Protein AF-A0A6C0EBV4-F1 (afdb_monomer)

pLDDT: mean 83.53, std 20.55, range [26.69, 98.88]

Organism: NCBI:txid1070528

Structure (mmCIF, N/CA/C/O backbone):
data_AF-A0A6C0EBV4-F1
#
_entry.id   AF-A0A6C0EBV4-F1
#
loop_
_atom_site.group_PDB
_atom_site.id
_atom_site.type_symbol
_atom_site.label_atom_id
_atom_site.label_alt_id
_atom_site.label_comp_id
_atom_site.label_asym_id
_atom_site.label_entity_id
_atom_site.label_seq_id
_atom_site.pdbx_PDB_ins_code
_atom_site.Cartn_x
_atom_site.Cartn_y
_atom_site.Cartn_z
_atom_site.occupancy
_atom_site.B_iso_or_equiv
_atom_site.auth_seq_id
_atom_site.auth_comp_id
_atom_site.auth_asym_id
_atom_site.auth_atom_id
_atom_site.pdbx_PDB_model_num
ATOM 1 N N . MET A 1 1 ? -14.885 -14.160 38.428 1.00 33.94 1 MET A N 1
ATOM 2 C CA . MET A 1 1 ? -13.705 -13.813 37.609 1.00 33.94 1 MET A CA 1
ATOM 3 C C . MET A 1 1 ? -13.972 -14.344 36.209 1.00 33.94 1 MET A C 1
ATOM 5 O O . MET A 1 1 ? -14.227 -15.534 36.091 1.00 33.94 1 MET A O 1
ATOM 9 N N . TYR A 1 2 ? -14.063 -13.482 35.194 1.00 37.09 2 TYR A N 1
ATOM 10 C CA . TYR A 1 2 ? -14.319 -13.901 33.810 1.00 37.09 2 TYR A CA 1
ATOM 11 C C . TYR A 1 2 ? -13.002 -13.844 33.048 1.00 37.09 2 TYR A C 1
ATOM 13 O O . TYR A 1 2 ? -12.338 -12.812 33.079 1.00 37.09 2 TYR A O 1
ATOM 21 N N . ILE A 1 3 ? -12.624 -14.943 32.401 1.00 44.88 3 ILE A N 1
ATOM 22 C CA . ILE A 1 3 ? -11.415 -15.008 31.578 1.00 44.88 3 ILE A CA 1
ATOM 23 C C . ILE A 1 3 ? -11.866 -14.828 30.128 1.00 44.88 3 ILE A C 1
ATOM 25 O O . ILE A 1 3 ? -12.775 -15.524 29.665 1.00 44.88 3 ILE A O 1
ATOM 29 N N . ILE A 1 4 ? -11.286 -13.845 29.442 1.00 47.94 4 ILE A N 1
ATOM 30 C CA . ILE A 1 4 ? -11.587 -13.504 28.050 1.00 47.94 4 ILE A CA 1
ATOM 31 C C . ILE A 1 4 ? -10.455 -14.078 27.197 1.00 47.94 4 ILE A C 1
ATOM 33 O O . ILE A 1 4 ? -9.301 -13.741 27.419 1.00 47.94 4 ILE A O 1
ATOM 37 N N . TYR A 1 5 ? -10.774 -14.963 26.250 1.00 46.75 5 TYR A N 1
ATOM 38 C CA . TYR A 1 5 ? -9.783 -15.590 25.362 1.00 46.75 5 TYR A CA 1
ATOM 39 C C . TYR A 1 5 ? -9.936 -15.081 23.926 1.00 46.75 5 TYR A C 1
ATOM 41 O O . TYR A 1 5 ? -11.065 -15.014 23.437 1.00 46.75 5 TYR A O 1
ATOM 49 N N . SER A 1 6 ? -8.819 -14.762 23.265 1.00 42.19 6 SER A N 1
ATOM 50 C CA . SER A 1 6 ? -8.716 -14.341 21.860 1.00 42.19 6 SER A CA 1
ATOM 51 C C . SER A 1 6 ? -8.350 -15.539 20.979 1.00 42.19 6 SER A C 1
ATOM 53 O O . SER A 1 6 ? -7.343 -16.190 21.223 1.00 42.19 6 SER A O 1
ATOM 55 N N . ASP A 1 7 ? -9.158 -15.820 19.958 1.00 41.44 7 ASP A N 1
ATOM 56 C CA . ASP A 1 7 ? -8.984 -16.962 19.048 1.00 41.44 7 ASP A CA 1
ATOM 57 C C . ASP A 1 7 ? -8.227 -16.507 17.787 1.00 41.44 7 ASP A C 1
ATOM 59 O O . ASP A 1 7 ? -8.837 -16.005 16.841 1.00 41.44 7 ASP A O 1
ATOM 63 N N . GLY A 1 8 ? -6.895 -16.608 17.813 1.00 40.00 8 GLY A N 1
ATOM 64 C CA . GLY A 1 8 ? -6.039 -16.474 16.633 1.00 40.00 8 GLY A CA 1
ATOM 65 C C . GLY A 1 8 ? -5.745 -17.859 16.065 1.00 40.00 8 GLY A C 1
ATOM 66 O O . GLY A 1 8 ? -5.303 -18.742 16.798 1.00 40.00 8 GLY A O 1
ATOM 67 N N . LYS A 1 9 ? -6.016 -18.072 14.774 1.00 38.88 9 LYS A N 1
ATOM 68 C CA . LYS A 1 9 ? -5.583 -19.295 14.088 1.00 38.88 9 LYS A CA 1
ATOM 69 C C . LYS A 1 9 ? -4.052 -19.311 14.077 1.00 38.88 9 LYS A C 1
ATOM 71 O O . LYS A 1 9 ? -3.453 -18.311 13.708 1.00 38.88 9 LYS A O 1
ATOM 76 N N . ASP A 1 10 ? -3.481 -20.443 14.479 1.00 35.59 10 ASP A N 1
ATOM 77 C CA . ASP A 1 10 ? -2.043 -20.739 14.576 1.00 35.59 10 ASP A CA 1
ATOM 78 C C . ASP A 1 10 ? -1.341 -20.321 15.882 1.00 35.59 10 ASP A C 1
ATOM 80 O O . ASP A 1 10 ? -0.366 -19.580 15.877 1.00 35.59 10 ASP A O 1
ATOM 84 N N . ALA A 1 11 ? -1.764 -20.888 17.018 1.00 32.16 11 ALA A N 1
ATOM 85 C CA . ALA A 1 11 ? -0.853 -21.197 18.126 1.00 32.16 11 ALA A CA 1
ATOM 86 C C . ALA A 1 11 ? -1.438 -22.302 19.018 1.00 32.16 11 ALA A C 1
ATOM 88 O O . ALA A 1 11 ? -2.614 -22.286 19.377 1.00 32.16 11 ALA A O 1
ATOM 89 N N . CYS A 1 12 ? -0.601 -23.282 19.354 1.00 27.45 12 CYS A N 1
ATOM 90 C CA . CYS A 1 12 ? -0.902 -24.400 20.236 1.00 27.45 12 CYS A CA 1
ATOM 91 C C . CYS A 1 12 ? -1.604 -23.960 21.531 1.00 27.45 12 CYS A C 1
ATOM 93 O O . CYS A 1 12 ? -1.182 -23.012 22.190 1.00 27.45 12 CYS A O 1
ATOM 95 N N . TYR A 1 13 ? -2.638 -24.713 21.911 1.00 33.88 13 TYR A N 1
ATOM 96 C CA . TYR A 1 13 ? -3.315 -24.635 23.202 1.00 33.88 13 TYR A CA 1
ATOM 97 C C . TYR A 1 13 ? -2.315 -24.812 24.351 1.00 33.88 13 TYR A C 1
ATOM 99 O O . TYR A 1 13 ? -2.055 -25.930 24.778 1.00 33.88 13 TYR A O 1
ATOM 107 N N . ASN A 1 14 ? -1.781 -23.712 24.867 1.00 26.69 14 ASN A N 1
ATOM 108 C CA . ASN A 1 14 ? -1.194 -23.644 26.194 1.00 26.69 14 ASN A CA 1
ATOM 109 C C . ASN A 1 14 ? -1.807 -22.445 26.913 1.00 26.69 14 ASN A C 1
ATOM 111 O O . ASN A 1 14 ? -2.111 -21.421 26.308 1.00 26.69 14 ASN A O 1
ATOM 115 N N . GLU A 1 15 ? -2.078 -22.647 28.195 1.00 33.84 15 GLU A N 1
ATOM 116 C CA . GLU A 1 15 ? -2.860 -21.808 29.098 1.00 33.84 15 GLU A CA 1
ATOM 117 C C . GLU A 1 15 ? -2.540 -20.307 29.006 1.00 33.84 15 GLU A C 1
ATOM 119 O O . GLU A 1 15 ? -1.748 -19.769 29.772 1.00 33.84 15 GLU A O 1
ATOM 124 N N . MET A 1 16 ? -3.219 -19.585 28.117 1.00 34.94 16 MET A N 1
ATOM 125 C CA . MET A 1 16 ? -3.240 -18.129 28.159 1.00 34.94 16 MET A CA 1
ATOM 126 C C . MET A 1 16 ? -4.525 -17.676 28.848 1.00 34.94 16 MET A C 1
ATOM 128 O O . MET A 1 16 ? -5.573 -17.455 28.237 1.00 34.94 16 MET A O 1
ATOM 132 N N . LEU A 1 17 ? -4.416 -17.523 30.169 1.00 35.38 17 LEU A N 1
ATOM 133 C CA . LEU A 1 17 ? -5.134 -16.495 30.916 1.00 35.38 17 LEU A CA 1
ATOM 134 C C . LEU A 1 17 ? -4.787 -15.147 30.271 1.00 35.38 17 LEU A C 1
ATOM 136 O O . LEU A 1 17 ? -3.877 -14.458 30.725 1.00 35.38 17 LEU A O 1
ATOM 140 N N . ILE A 1 18 ? -5.474 -14.777 29.187 1.00 41.34 18 ILE A N 1
ATOM 141 C CA . ILE A 1 18 ? -5.338 -13.443 28.601 1.00 41.34 18 ILE A CA 1
ATOM 142 C C . ILE A 1 18 ? -6.072 -12.494 29.545 1.00 41.34 18 ILE A C 1
ATOM 144 O O . ILE A 1 18 ? -7.233 -12.123 29.375 1.00 41.34 18 ILE A O 1
ATOM 148 N N . ASN A 1 19 ? -5.361 -12.132 30.608 1.00 37.53 19 ASN A N 1
ATOM 149 C CA . ASN A 1 19 ? -5.477 -10.813 31.175 1.00 37.53 19 ASN A CA 1
ATOM 150 C C . ASN A 1 19 ? -5.223 -9.872 29.993 1.00 37.53 19 ASN A C 1
ATOM 152 O O . ASN A 1 19 ? -4.170 -9.951 29.358 1.00 37.53 19 ASN A O 1
ATOM 156 N N . ILE A 1 20 ? -6.209 -9.051 29.633 1.00 39.75 20 ILE A N 1
ATOM 157 C CA . ILE A 1 20 ? -6.171 -8.203 28.426 1.00 39.75 20 ILE A CA 1
ATOM 158 C C . ILE A 1 20 ? -4.972 -7.209 28.479 1.00 39.75 20 ILE A C 1
ATOM 160 O O . ILE A 1 20 ? -4.693 -6.477 27.532 1.00 39.75 20 ILE A O 1
ATOM 164 N N . ASP A 1 21 ? -4.224 -7.196 29.581 1.00 34.00 21 ASP A N 1
ATOM 165 C CA . ASP A 1 21 ? -3.026 -6.402 29.826 1.00 34.00 21 ASP A CA 1
ATOM 166 C C . ASP A 1 21 ? -1.784 -6.830 29.013 1.00 34.00 21 ASP A C 1
ATOM 168 O O . ASP A 1 21 ? -0.943 -5.977 28.756 1.00 34.00 21 ASP A O 1
ATOM 172 N N . ASN A 1 22 ? -1.666 -8.083 28.541 1.00 34.06 22 ASN A N 1
ATOM 173 C CA . ASN A 1 22 ? -0.404 -8.610 27.972 1.00 34.06 22 ASN A CA 1
ATOM 174 C C . ASN A 1 22 ? -0.462 -9.069 26.498 1.00 34.06 22 ASN A C 1
ATOM 176 O O . ASN A 1 22 ? 0.234 -10.005 26.115 1.00 34.06 22 ASN A O 1
ATOM 180 N N . ALA A 1 23 ? -1.223 -8.405 25.624 1.00 38.44 23 ALA A N 1
ATOM 181 C CA . ALA A 1 23 ? -1.200 -8.694 24.177 1.00 38.44 23 ALA A CA 1
ATOM 182 C C . ALA A 1 23 ? 0.050 -8.125 23.454 1.00 38.44 23 ALA A C 1
ATOM 184 O O . ALA A 1 23 ? -0.050 -7.584 22.354 1.00 38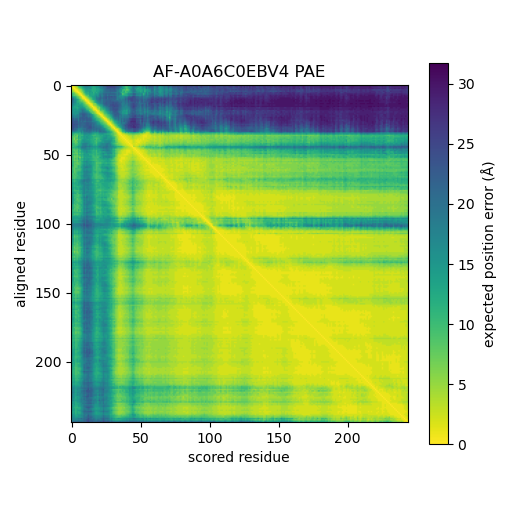.44 23 ALA A O 1
ATOM 185 N N . TYR A 1 24 ? 1.223 -8.230 24.083 1.00 33.91 24 TYR A N 1
ATOM 186 C CA . TYR A 1 24 ? 2.536 -7.959 23.496 1.00 33.91 24 TYR A CA 1
ATOM 187 C C . TYR A 1 24 ? 3.221 -9.292 23.177 1.00 33.91 24 TYR A C 1
ATOM 189 O O . TYR A 1 24 ? 4.204 -9.659 23.809 1.00 33.91 24 TYR A O 1
ATOM 197 N N . GLU A 1 25 ? 2.722 -10.026 22.184 1.00 29.67 25 GLU A N 1
ATOM 198 C CA . GLU A 1 25 ? 3.551 -11.033 21.522 1.00 29.67 25 GLU A CA 1
ATOM 199 C C . GLU A 1 25 ? 3.545 -10.801 20.014 1.00 29.67 25 GLU A C 1
ATOM 201 O O . GLU A 1 25 ? 2.521 -10.808 19.334 1.00 29.67 25 GLU A O 1
ATOM 206 N N . HIS A 1 26 ? 4.748 -10.504 19.532 1.00 28.53 26 HIS A N 1
ATOM 207 C CA . HIS A 1 26 ? 5.134 -10.274 18.155 1.00 28.53 26 HIS A CA 1
ATOM 208 C C . HIS A 1 26 ? 4.640 -11.377 17.213 1.00 28.53 26 HIS A C 1
ATOM 210 O O . HIS A 1 26 ? 5.285 -12.412 17.110 1.00 28.53 26 HIS A O 1
ATOM 216 N N . TYR A 1 27 ? 3.600 -11.106 16.424 1.00 27.33 27 TYR A N 1
ATOM 217 C CA . TYR A 1 27 ? 3.378 -11.816 15.164 1.00 27.33 27 TYR A CA 1
ATOM 218 C C . TYR A 1 27 ? 2.960 -10.833 14.073 1.00 27.33 27 TYR A C 1
ATOM 220 O O . TYR A 1 27 ? 1.802 -10.449 13.921 1.00 27.33 27 TYR A O 1
ATOM 228 N N . TYR A 1 28 ? 3.959 -10.417 13.293 1.00 29.78 28 TYR A N 1
ATOM 229 C CA . TYR A 1 28 ? 3.764 -9.796 11.991 1.00 29.78 28 TYR A CA 1
ATOM 230 C C . TYR A 1 28 ? 3.258 -10.857 11.005 1.00 29.78 28 TYR A C 1
ATOM 232 O O . TYR A 1 28 ? 4.021 -11.420 10.228 1.00 29.78 28 TYR A O 1
ATOM 240 N N . SER A 1 29 ? 1.959 -11.130 11.036 1.00 29.06 29 SER A N 1
ATOM 241 C CA . SER A 1 29 ? 1.233 -11.707 9.903 1.00 29.06 29 SER A CA 1
ATOM 242 C C . SER A 1 29 ? -0.224 -11.268 9.987 1.00 29.06 29 SER A C 1
ATOM 244 O O . SER A 1 29 ? -1.106 -12.011 10.412 1.00 29.06 29 SER A O 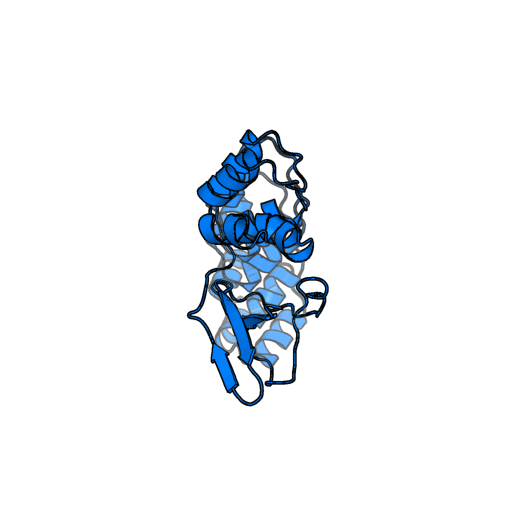1
ATOM 246 N N . TYR A 1 30 ? -0.484 -10.013 9.624 1.00 39.22 30 TYR A N 1
ATOM 247 C CA . TYR A 1 30 ? -1.850 -9.522 9.521 1.00 39.22 30 TYR A CA 1
ATOM 248 C C . TYR A 1 30 ? -2.504 -10.133 8.281 1.00 39.22 30 TYR A C 1
ATOM 250 O O . TYR A 1 30 ? -2.341 -9.647 7.164 1.00 39.22 30 TYR A O 1
ATOM 258 N N . SER A 1 31 ? -3.232 -11.231 8.477 1.00 37.22 31 SER A N 1
ATOM 259 C CA . SER A 1 31 ? -4.143 -11.742 7.461 1.00 37.22 31 SER A CA 1
ATOM 260 C C . SER A 1 31 ? -5.220 -10.679 7.193 1.00 37.22 31 SER A C 1
ATOM 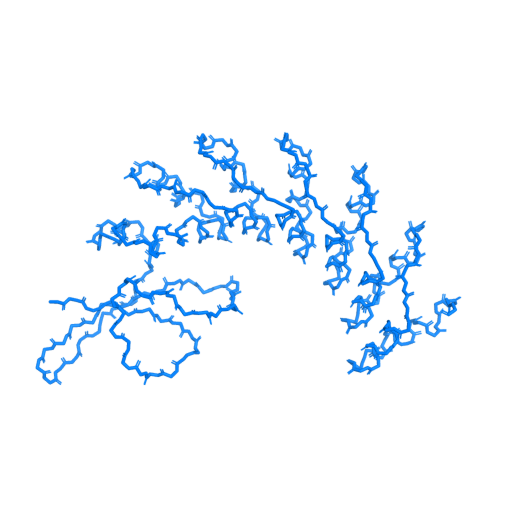262 O O . SER A 1 31 ? -5.760 -10.068 8.120 1.00 37.22 31 SER A O 1
ATOM 264 N N . ARG A 1 32 ? -5.532 -10.441 5.912 1.00 43.12 32 ARG A N 1
ATOM 265 C CA . ARG A 1 32 ? -6.492 -9.426 5.432 1.00 43.12 32 ARG A CA 1
ATOM 266 C C . ARG A 1 32 ? -7.946 -9.647 5.900 1.00 43.12 32 ARG A C 1
ATOM 268 O O . ARG A 1 32 ? -8.825 -8.920 5.457 1.00 43.12 32 ARG A O 1
ATOM 275 N N . ASN A 1 33 ? -8.239 -10.654 6.735 1.00 44.28 33 ASN A N 1
ATOM 276 C CA . ASN A 1 33 ? -9.624 -11.062 6.998 1.00 44.28 33 ASN A CA 1
ATOM 277 C C . ASN A 1 33 ? -9.940 -11.588 8.410 1.00 44.28 33 ASN A C 1
ATOM 279 O O . ASN A 1 33 ? -11.054 -12.069 8.641 1.00 44.28 33 ASN A O 1
ATOM 283 N N . ASP A 1 34 ? -9.022 -11.498 9.373 1.00 52.34 34 ASP A N 1
ATOM 284 C CA . ASP A 1 34 ? -9.305 -12.014 10.715 1.00 52.34 34 ASP A CA 1
ATOM 285 C C . ASP A 1 34 ? -10.075 -10.993 11.550 1.00 52.34 34 ASP A C 1
ATOM 287 O O . ASP A 1 34 ? -9.533 -10.161 12.275 1.00 52.34 34 ASP A O 1
ATOM 291 N N . ARG A 1 35 ? -11.406 -11.072 11.453 1.00 64.38 35 ARG A N 1
ATOM 292 C CA . ARG A 1 35 ? -12.297 -10.478 12.452 1.00 64.38 35 ARG A CA 1
ATOM 293 C C . ARG A 1 35 ? -11.898 -11.031 13.824 1.00 64.38 35 ARG A C 1
ATOM 295 O O . ARG A 1 35 ? -12.031 -12.227 14.064 1.00 64.38 35 ARG A O 1
ATOM 302 N N . CYS A 1 36 ? -11.446 -10.166 14.726 1.00 71.25 36 CYS A N 1
ATOM 303 C CA . CYS A 1 36 ? -11.053 -10.567 16.073 1.00 71.25 36 CYS A CA 1
ATOM 304 C C . CYS A 1 36 ? -12.284 -10.973 16.899 1.00 71.25 36 CYS A C 1
ATOM 306 O O . CYS A 1 36 ? -13.181 -10.158 17.158 1.00 71.25 36 CYS A O 1
ATOM 308 N N . TYR A 1 37 ? -12.325 -12.234 17.330 1.00 73.88 37 TYR A N 1
ATOM 309 C CA . TYR A 1 37 ? -13.367 -12.754 18.210 1.00 73.88 37 TYR A CA 1
ATOM 310 C C . TYR A 1 37 ? -12.792 -13.156 19.560 1.00 73.88 37 TYR A C 1
ATOM 312 O O . TYR A 1 37 ? -11.677 -13.667 19.649 1.00 73.88 37 TYR A O 1
ATOM 320 N N . PHE A 1 38 ? -13.607 -13.012 20.598 1.00 73.50 38 PHE A N 1
ATOM 321 C CA . PHE A 1 38 ? -13.317 -13.571 21.906 1.00 73.50 38 PHE A CA 1
ATOM 322 C C . PHE A 1 38 ? -14.453 -14.450 22.417 1.00 73.50 38 PHE A C 1
ATOM 324 O O . PHE A 1 38 ? -15.604 -14.344 21.980 1.00 73.50 38 PHE A O 1
ATOM 331 N N . ARG A 1 39 ? -14.137 -15.328 23.367 1.00 75.56 39 ARG A N 1
ATOM 332 C CA . ARG A 1 39 ? -15.133 -16.073 24.146 1.00 75.56 39 ARG A CA 1
ATOM 333 C C . ARG A 1 39 ? -14.996 -15.736 25.620 1.00 75.56 39 ARG A C 1
ATOM 335 O O . ARG A 1 39 ? -13.904 -15.456 26.108 1.00 75.56 39 ARG A O 1
ATOM 342 N N . ILE A 1 40 ? -16.123 -15.779 26.317 1.00 75.31 40 ILE A N 1
ATOM 343 C CA . ILE A 1 40 ? -16.181 -15.720 27.771 1.00 75.31 40 ILE A CA 1
ATOM 344 C C . ILE A 1 40 ? -16.036 -17.151 28.276 1.00 75.31 40 ILE A C 1
ATOM 346 O O . ILE A 1 40 ? -16.811 -18.032 27.889 1.00 75.31 40 ILE A O 1
ATOM 350 N N . VAL A 1 41 ? -15.049 -17.362 29.140 1.00 74.31 41 VAL A N 1
ATOM 351 C CA . VAL A 1 41 ? -14.797 -18.640 29.799 1.00 74.31 41 VAL A CA 1
ATOM 352 C C . VAL A 1 41 ? -15.192 -18.524 31.267 1.00 74.31 41 VAL A C 1
ATOM 354 O O . VAL A 1 41 ? -14.738 -17.621 31.976 1.00 74.31 41 VAL A O 1
ATOM 357 N N . ILE A 1 42 ? -16.044 -19.441 31.724 1.00 75.12 42 ILE A N 1
ATOM 358 C CA . ILE A 1 42 ? -16.434 -19.573 33.130 1.00 75.12 42 ILE A CA 1
ATOM 359 C C . ILE A 1 42 ? -15.944 -20.934 33.622 1.00 75.12 42 ILE A C 1
ATOM 361 O O . ILE A 1 42 ? -16.377 -21.971 33.120 1.00 75.12 42 ILE A O 1
ATOM 365 N N . LYS A 1 43 ? -15.041 -20.927 34.606 1.00 78.06 43 LYS A N 1
ATOM 366 C CA . LYS A 1 43 ? -14.543 -22.138 35.269 1.00 78.06 43 LYS A CA 1
ATOM 367 C C . LYS A 1 43 ? -15.315 -22.351 36.573 1.00 78.06 43 LYS A C 1
ATOM 369 O O . LYS A 1 43 ? -15.321 -21.467 37.427 1.00 78.06 43 LYS A O 1
ATOM 374 N N . LEU A 1 44 ? -15.977 -23.498 36.707 1.00 78.88 44 LEU A N 1
ATOM 375 C CA . LEU A 1 44 ? -16.745 -23.910 37.885 1.00 78.88 44 LEU A CA 1
ATOM 376 C C . LEU A 1 44 ? -16.233 -25.275 38.349 1.00 78.88 44 LEU A C 1
ATOM 378 O O . LEU A 1 44 ? -16.618 -26.289 37.770 1.00 78.88 44 LEU A O 1
ATOM 382 N N . ASN A 1 45 ? -15.390 -25.303 39.384 1.00 82.19 45 ASN A N 1
ATOM 383 C CA . ASN A 1 45 ? -14.722 -26.518 39.868 1.00 82.19 45 ASN A CA 1
ATOM 384 C C . ASN A 1 45 ? -14.107 -27.308 38.690 1.00 82.19 45 ASN A C 1
ATOM 386 O O . ASN A 1 45 ? -13.223 -26.786 38.007 1.00 82.19 45 ASN A O 1
ATOM 390 N N . ASP A 1 46 ? -14.644 -28.496 38.394 1.00 84.62 46 ASP A N 1
ATOM 391 C CA . ASP A 1 46 ? -14.172 -29.406 37.339 1.00 84.62 46 ASP A CA 1
ATOM 392 C C . ASP A 1 46 ? -14.834 -29.171 35.967 1.00 84.62 46 ASP A C 1
ATOM 394 O O . ASP A 1 46 ? -14.648 -29.949 35.032 1.00 84.62 46 ASP A O 1
ATOM 398 N N . LYS A 1 47 ? -15.647 -28.118 35.819 1.00 73.94 47 LYS A N 1
ATOM 399 C CA . LYS A 1 47 ? -16.373 -27.797 34.581 1.00 73.94 47 LYS A CA 1
ATOM 400 C C . LYS A 1 47 ? -15.906 -26.477 33.980 1.00 73.94 47 LYS A C 1
ATOM 402 O O . LYS A 1 47 ? -15.717 -25.479 34.676 1.00 73.94 47 LYS A O 1
ATOM 407 N N . VAL A 1 48 ? -15.804 -26.457 32.654 1.00 80.88 48 VAL A N 1
ATOM 408 C CA . VAL A 1 48 ? -15.538 -25.254 31.858 1.00 80.88 48 VAL A CA 1
ATOM 409 C C . VAL A 1 48 ? -16.747 -24.976 30.975 1.00 80.88 48 VAL A C 1
ATOM 411 O O . VAL A 1 48 ? -17.172 -25.834 30.206 1.00 80.88 48 VAL A O 1
ATOM 414 N N . ILE A 1 49 ? -17.299 -23.768 31.082 1.00 76.50 49 ILE A N 1
ATOM 415 C CA . ILE A 1 49 ? -18.378 -23.280 30.223 1.00 76.50 49 ILE A CA 1
ATOM 416 C C . ILE A 1 49 ? -17.790 -22.242 29.270 1.00 76.50 49 ILE A C 1
ATOM 418 O O . ILE A 1 49 ? -17.195 -21.252 29.703 1.00 76.50 49 ILE A O 1
ATOM 422 N N . LEU A 1 50 ? -17.981 -22.471 27.971 1.00 79.00 50 LEU A N 1
ATOM 423 C CA . LEU A 1 50 ? -17.579 -21.559 26.905 1.00 79.00 50 LEU A CA 1
ATOM 424 C C . LEU A 1 50 ? -18.810 -20.864 26.329 1.00 79.00 50 LEU A C 1
ATOM 426 O O . LEU A 1 50 ? -19.782 -21.519 25.956 1.00 79.00 50 LEU A O 1
ATOM 430 N N . SER A 1 51 ? -18.753 -19.543 26.195 1.00 76.62 51 SER A N 1
ATOM 431 C CA . SER A 1 51 ? -19.773 -18.805 25.453 1.00 76.62 51 SER A CA 1
ATOM 432 C C . SER A 1 51 ? -19.654 -19.003 23.936 1.00 76.62 51 SER A C 1
ATOM 434 O O . SER A 1 51 ? -18.657 -19.515 23.413 1.00 76.62 51 SER A O 1
ATOM 436 N N . HIS A 1 52 ? -20.640 -18.473 23.207 1.00 81.00 52 HIS A N 1
ATOM 437 C CA . HIS A 1 52 ? -20.491 -18.158 21.785 1.00 81.00 52 HIS A CA 1
ATOM 438 C C . HIS A 1 52 ? -19.339 -17.166 21.543 1.00 81.00 52 HIS A C 1
ATOM 440 O O . HIS A 1 52 ? -18.879 -16.490 22.469 1.00 81.00 52 HIS A O 1
ATOM 446 N N . ARG A 1 53 ? -18.880 -17.081 20.288 1.00 78.81 53 ARG A N 1
ATOM 447 C CA . ARG A 1 53 ? -17.884 -16.091 19.856 1.00 78.81 53 ARG A CA 1
ATOM 448 C C . ARG A 1 53 ? -18.513 -14.697 19.816 1.00 78.81 53 ARG A C 1
ATOM 450 O O . ARG A 1 53 ? -19.566 -14.511 19.211 1.00 78.81 53 ARG A O 1
ATOM 457 N N . TYR A 1 54 ? -17.837 -13.725 20.413 1.00 77.19 54 TYR A N 1
ATOM 458 C CA . TYR A 1 54 ? -18.189 -12.312 20.375 1.00 77.19 54 TYR A CA 1
ATOM 459 C C . TYR A 1 54 ? -17.175 -11.555 19.540 1.00 77.19 54 TYR A C 1
ATOM 461 O O . TYR A 1 54 ? -15.974 -11.684 19.750 1.00 77.19 54 TYR A O 1
ATOM 469 N N . TYR A 1 55 ? -17.659 -10.753 18.600 1.00 82.00 55 TYR A N 1
ATOM 470 C CA . TYR A 1 55 ? -16.802 -9.852 17.844 1.00 82.00 55 TYR A CA 1
ATOM 471 C C . TYR A 1 55 ? -16.331 -8.712 18.752 1.00 82.00 55 TYR A C 1
ATOM 473 O O . TYR A 1 55 ? -17.165 -8.005 19.329 1.00 82.00 55 TYR A O 1
ATOM 481 N N . ILE A 1 56 ? -15.013 -8.544 18.890 1.00 81.31 56 ILE A N 1
ATOM 482 C CA . ILE A 1 56 ? -14.428 -7.625 19.878 1.00 81.31 56 ILE A CA 1
ATOM 483 C C . ILE A 1 56 ? -14.772 -6.157 19.591 1.00 81.31 56 ILE A C 1
ATOM 485 O O . ILE A 1 56 ? -14.938 -5.377 20.525 1.00 81.31 56 ILE A O 1
ATOM 489 N N . TYR A 1 57 ? -14.980 -5.800 18.319 1.00 84.81 57 TYR A N 1
ATOM 490 C CA . TYR A 1 57 ? -15.312 -4.436 17.898 1.00 84.81 57 TYR A CA 1
ATOM 491 C C . TYR A 1 57 ? -16.819 -4.169 17.773 1.00 84.81 57 TYR A C 1
ATOM 493 O O . TYR A 1 57 ? -17.242 -3.139 17.255 1.00 84.81 57 TYR A O 1
ATOM 501 N N . ASN A 1 58 ? -17.668 -5.072 18.271 1.00 87.19 58 ASN A N 1
ATOM 502 C CA . ASN A 1 58 ? -19.094 -4.788 18.373 1.00 87.19 58 ASN A CA 1
ATOM 503 C C . ASN A 1 58 ? -19.340 -3.720 19.453 1.00 87.19 58 ASN A C 1
ATOM 505 O O . ASN A 1 58 ? -19.095 -3.960 20.634 1.00 87.19 58 ASN A O 1
ATOM 509 N N . THR A 1 59 ? -19.901 -2.570 19.078 1.00 89.31 59 THR A N 1
ATOM 510 C CA . THR A 1 59 ? -20.114 -1.420 19.982 1.00 89.31 59 THR A CA 1
ATOM 511 C C . THR A 1 59 ? -20.934 -1.751 21.235 1.00 89.31 59 THR A C 1
ATOM 513 O O . THR A 1 59 ? -20.647 -1.232 22.316 1.00 89.31 59 THR A O 1
ATOM 516 N N . LYS A 1 60 ? -21.913 -2.666 21.147 1.00 87.88 60 LYS A N 1
ATOM 517 C CA . LYS A 1 60 ? -22.686 -3.132 22.315 1.00 87.88 60 LYS A CA 1
ATOM 518 C C . LYS A 1 60 ? -21.815 -3.960 23.261 1.00 87.88 60 LYS A C 1
ATOM 520 O O . LYS A 1 60 ? -21.913 -3.797 24.477 1.00 87.88 60 LYS A O 1
ATOM 525 N N . ILE A 1 61 ? -20.958 -4.822 22.714 1.00 83.75 61 ILE A N 1
ATOM 526 C CA . ILE A 1 61 ? -20.018 -5.644 23.486 1.00 83.75 61 ILE A CA 1
ATOM 527 C C . ILE A 1 61 ? -18.939 -4.776 24.136 1.00 83.75 61 ILE A C 1
ATOM 529 O O . ILE A 1 61 ? -18.692 -4.936 25.328 1.00 83.75 61 ILE A O 1
ATOM 533 N N . ILE A 1 62 ? -18.377 -3.805 23.410 1.00 82.94 62 ILE A N 1
ATOM 534 C CA . ILE A 1 62 ? -17.375 -2.866 23.936 1.00 82.94 62 ILE A CA 1
ATOM 535 C C . ILE A 1 62 ? -17.901 -2.163 25.191 1.00 82.94 62 ILE A C 1
ATOM 537 O O . ILE A 1 62 ? -17.218 -2.150 26.217 1.00 82.94 62 ILE A O 1
ATOM 541 N N . LYS A 1 63 ? -19.134 -1.634 25.142 1.00 83.38 63 LYS A N 1
ATOM 542 C CA . LYS A 1 63 ? -19.778 -1.000 26.305 1.00 83.38 63 LYS A CA 1
ATOM 543 C C . LYS A 1 63 ? -20.034 -2.002 27.429 1.00 83.38 63 LYS A C 1
ATOM 545 O O . LYS A 1 63 ? -19.659 -1.746 28.569 1.00 83.38 63 LYS A O 1
ATOM 550 N N . LYS A 1 64 ? -20.656 -3.145 27.115 1.00 83.62 64 LYS A N 1
ATOM 551 C CA . LYS A 1 64 ? -21.071 -4.144 28.115 1.00 83.62 64 LYS A CA 1
ATOM 552 C C . LYS A 1 64 ? -19.884 -4.740 28.873 1.00 83.62 64 LYS A C 1
ATOM 554 O O . LYS A 1 64 ? -19.969 -4.930 30.082 1.00 83.62 64 LYS A O 1
ATOM 559 N N . CYS A 1 65 ? -18.790 -5.015 28.172 1.00 79.56 65 CYS A N 1
ATOM 560 C CA . CYS A 1 65 ? -17.575 -5.602 28.731 1.00 79.56 65 CYS A CA 1
ATOM 561 C C . CYS A 1 65 ? -16.543 -4.555 29.173 1.00 79.56 65 CYS A C 1
ATOM 563 O O . CYS A 1 65 ? -15.479 -4.936 29.647 1.00 79.56 65 CYS A O 1
ATOM 565 N N . LYS A 1 66 ? -16.841 -3.255 29.030 1.00 80.62 66 LYS A N 1
ATOM 566 C CA . LYS A 1 66 ? -15.931 -2.141 29.342 1.00 80.62 66 LYS A CA 1
ATOM 567 C C . LYS A 1 66 ? -14.544 -2.293 28.702 1.00 80.62 66 LYS A C 1
ATOM 569 O O . LYS A 1 66 ? -13.534 -1.955 29.313 1.00 80.62 66 LYS A O 1
ATOM 574 N N . LEU A 1 67 ? -14.497 -2.786 27.459 1.00 78.69 67 LEU A N 1
ATOM 575 C CA . LEU A 1 67 ? -13.234 -3.045 26.745 1.00 78.69 67 LEU A CA 1
ATOM 576 C C . LEU A 1 67 ? -12.416 -1.766 26.530 1.00 78.69 67 LEU A C 1
ATOM 578 O O . LEU A 1 67 ? -11.201 -1.816 26.412 1.00 78.69 67 LEU A O 1
ATOM 582 N N . TYR A 1 68 ? -13.078 -0.613 26.564 1.00 78.31 68 TYR A N 1
ATOM 583 C CA . TYR A 1 68 ? -12.447 0.699 26.502 1.00 78.31 68 TYR A CA 1
ATOM 584 C C . TYR A 1 68 ? -11.540 1.044 27.692 1.00 78.31 68 TYR A C 1
ATOM 586 O O . TYR A 1 68 ? -10.818 2.026 27.616 1.00 78.31 68 TYR A O 1
ATOM 594 N N . ASN A 1 69 ? -11.561 0.280 28.786 1.00 76.31 69 ASN A N 1
ATOM 595 C CA . ASN A 1 69 ? -10.586 0.446 29.867 1.00 76.31 69 ASN A CA 1
ATOM 596 C C . ASN A 1 69 ? -9.260 -0.266 29.569 1.00 76.31 69 ASN A C 1
ATOM 598 O O . ASN A 1 69 ? -8.304 -0.118 30.324 1.00 76.31 69 ASN A O 1
ATOM 602 N N . ASN A 1 70 ? -9.204 -1.067 28.504 1.00 76.81 70 ASN A N 1
ATOM 603 C CA . ASN A 1 70 ? -8.021 -1.822 28.158 1.00 76.81 70 ASN A CA 1
ATOM 604 C C . ASN A 1 70 ? -7.165 -1.087 27.118 1.00 76.81 70 ASN A C 1
ATOM 606 O O . ASN A 1 70 ? -7.635 -0.734 26.034 1.00 76.81 70 ASN A O 1
ATOM 610 N N . TYR A 1 71 ? -5.885 -0.914 27.445 1.00 73.44 71 TYR A N 1
ATOM 611 C CA . TYR A 1 71 ? -4.925 -0.222 26.591 1.00 73.44 71 TYR A CA 1
ATOM 612 C C . TYR A 1 71 ? -4.734 -0.915 25.236 1.00 73.44 71 TYR A C 1
ATOM 614 O O . TYR A 1 71 ? -4.806 -0.251 24.206 1.00 73.44 71 TYR A O 1
ATOM 622 N N . CYS A 1 72 ? -4.561 -2.242 25.217 1.00 72.31 72 CYS A N 1
ATOM 623 C CA . CYS A 1 72 ? -4.383 -3.008 23.980 1.00 72.31 72 CYS A CA 1
ATOM 624 C C . CYS A 1 72 ? 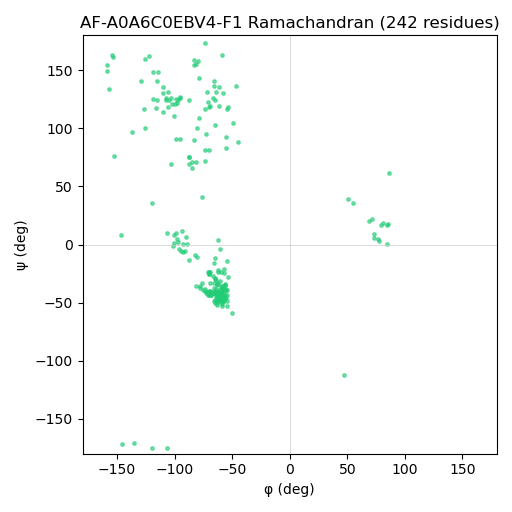-5.602 -2.883 23.054 1.00 72.31 72 CYS A C 1
ATOM 626 O O . CYS A 1 72 ? -5.453 -2.738 21.841 1.00 72.31 72 CYS A O 1
ATOM 628 N N . PHE A 1 73 ? -6.814 -2.891 23.614 1.00 78.19 73 PHE A N 1
ATOM 629 C CA . PHE A 1 73 ? -8.040 -2.662 22.858 1.00 78.19 73 PHE A CA 1
ATOM 630 C C . PHE A 1 73 ? -8.068 -1.256 22.250 1.00 78.19 73 PHE A C 1
ATOM 632 O O . PHE A 1 73 ? -8.263 -1.133 21.043 1.00 78.19 73 PHE A O 1
ATOM 639 N N . ILE A 1 74 ? -7.839 -0.208 23.054 1.00 74.06 74 ILE A N 1
ATOM 640 C CA . ILE A 1 74 ? -7.828 1.184 22.569 1.00 74.06 74 ILE A CA 1
ATOM 641 C C . ILE A 1 74 ? -6.767 1.366 21.478 1.00 74.06 74 ILE A C 1
ATOM 643 O O . ILE A 1 74 ? -7.051 1.971 20.446 1.00 74.06 74 ILE A O 1
ATOM 647 N N . TYR A 1 75 ? -5.574 0.805 21.682 1.00 73.44 75 TYR A N 1
ATOM 648 C CA . TYR A 1 75 ? -4.458 0.898 20.744 1.00 73.44 75 TYR A CA 1
ATOM 649 C C . TYR A 1 75 ? -4.800 0.297 19.373 1.00 73.44 75 TYR A C 1
ATOM 651 O O . TYR A 1 75 ? -4.486 0.886 18.341 1.00 73.44 75 TYR A O 1
ATOM 659 N N . ASN A 1 76 ? -5.498 -0.842 19.351 1.00 80.06 76 ASN A N 1
ATOM 660 C CA . ASN A 1 76 ? -5.879 -1.526 18.113 1.00 80.06 76 ASN A CA 1
ATOM 661 C C . ASN A 1 76 ? -7.213 -1.047 17.520 1.00 80.06 76 ASN A C 1
ATOM 663 O O . ASN A 1 76 ? -7.526 -1.383 16.381 1.00 80.06 76 ASN A O 1
ATOM 667 N N . PHE A 1 77 ? -8.019 -0.290 18.267 1.00 84.75 77 PHE A N 1
ATOM 668 C CA . PHE A 1 77 ? -9.365 0.117 17.858 1.00 84.75 77 PHE A CA 1
ATOM 669 C C . PHE A 1 77 ? -9.370 0.912 16.552 1.00 84.75 77 PHE A C 1
ATOM 671 O O . PHE A 1 77 ? -10.067 0.552 15.605 1.00 84.75 77 PHE A O 1
ATOM 678 N N . ILE A 1 78 ? -8.557 1.969 16.498 1.00 86.12 78 ILE A N 1
ATOM 679 C CA . ILE A 1 78 ? -8.440 2.831 15.321 1.00 86.12 78 ILE A CA 1
ATOM 680 C C . ILE A 1 78 ? -7.864 2.052 14.141 1.00 86.12 78 ILE A C 1
ATOM 682 O O . ILE A 1 78 ? -8.422 2.111 13.051 1.00 86.12 78 ILE A O 1
ATOM 686 N N . GLY A 1 79 ? -6.781 1.301 14.359 1.00 87.06 79 GLY A N 1
ATOM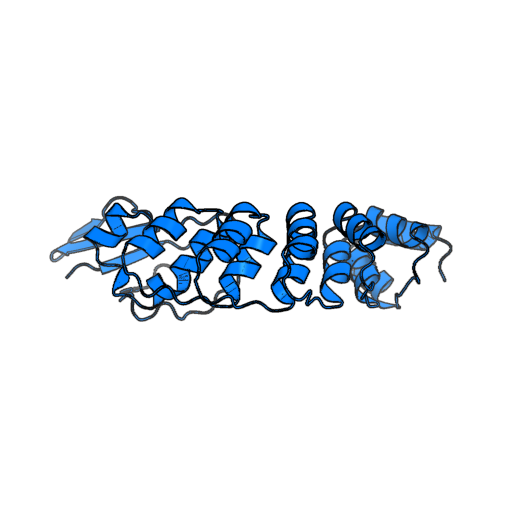 687 C CA . GLY A 1 79 ? -6.144 0.535 13.291 1.00 87.06 79 GLY A CA 1
ATOM 688 C C . GLY A 1 79 ? -7.098 -0.486 12.673 1.00 87.06 79 GLY A C 1
ATOM 689 O O . GLY A 1 79 ? -7.183 -0.595 11.453 1.00 87.06 79 GLY A O 1
ATOM 690 N N . HIS A 1 80 ? -7.887 -1.176 13.502 1.00 86.75 80 HIS A N 1
ATOM 691 C CA . HIS A 1 80 ? -8.911 -2.102 13.027 1.00 86.75 80 HIS A CA 1
ATOM 692 C C . HIS A 1 80 ? -9.995 -1.397 12.213 1.00 86.75 80 HIS A C 1
ATOM 694 O O . HIS A 1 80 ? -10.335 -1.858 11.124 1.00 86.75 80 HIS A O 1
ATOM 700 N N . ALA A 1 81 ? -10.533 -0.287 12.719 1.00 90.44 81 ALA A N 1
ATOM 701 C CA . ALA A 1 81 ? -11.563 0.459 12.008 1.00 90.44 81 ALA A CA 1
ATOM 702 C C . ALA A 1 81 ? -11.034 0.996 10.666 1.00 90.44 81 ALA A C 1
ATOM 704 O O . ALA A 1 81 ? -11.693 0.833 9.641 1.00 90.44 81 ALA A O 1
ATOM 705 N N . SER A 1 82 ? -9.805 1.523 10.649 1.00 91.75 82 SER A N 1
ATOM 706 C CA . SER A 1 82 ? -9.153 2.011 9.436 1.00 91.75 82 SER A CA 1
ATOM 707 C C . SER A 1 82 ? -8.859 0.916 8.416 1.00 91.75 82 SER A C 1
ATOM 709 O O . SER A 1 82 ? -9.086 1.123 7.229 1.00 91.75 82 SER A O 1
ATOM 711 N N . ARG A 1 83 ? -8.384 -0.255 8.859 1.00 90.75 83 ARG A N 1
ATOM 712 C CA . ARG A 1 83 ? -8.109 -1.405 7.984 1.00 90.75 83 ARG A CA 1
ATOM 713 C C . ARG A 1 83 ? -9.365 -1.941 7.302 1.00 90.75 83 ARG A C 1
ATOM 715 O O . ARG A 1 83 ? -9.255 -2.468 6.207 1.00 90.75 83 ARG A O 1
ATOM 722 N N . ASN A 1 84 ? -10.515 -1.878 7.974 1.00 90.81 84 ASN A N 1
ATOM 723 C CA . ASN A 1 84 ? -11.762 -2.482 7.496 1.00 90.81 84 ASN A CA 1
ATOM 724 C C . ASN A 1 84 ? -12.733 -1.478 6.856 1.00 90.81 84 ASN A C 1
ATOM 726 O O . ASN A 1 84 ? -13.842 -1.873 6.499 1.00 90.81 84 ASN A O 1
ATOM 730 N N . GLY A 1 85 ? -12.373 -0.195 6.764 1.00 93.44 85 GLY A N 1
ATOM 731 C CA . GLY A 1 85 ? -13.278 0.821 6.224 1.00 93.44 85 GLY A CA 1
ATOM 732 C C . GLY A 1 85 ? -14.452 1.159 7.154 1.00 93.44 85 GLY A C 1
ATOM 733 O O . GLY A 1 85 ? -15.498 1.609 6.696 1.00 93.44 85 GLY A O 1
ATOM 734 N N . ASP A 1 86 ? -14.345 0.891 8.461 1.00 93.19 86 ASP A N 1
ATOM 735 C CA . ASP A 1 86 ? -15.479 0.986 9.391 1.00 93.19 86 ASP A CA 1
ATOM 736 C C . ASP A 1 86 ? -15.638 2.406 9.959 1.00 93.19 86 ASP A C 1
ATOM 738 O O . ASP A 1 86 ? -15.319 2.695 11.117 1.00 93.19 86 ASP A O 1
ATOM 742 N N . ILE A 1 87 ? -16.160 3.312 9.128 1.00 95.00 87 ILE A N 1
ATOM 743 C CA . ILE A 1 87 ? -16.453 4.702 9.516 1.00 95.00 87 ILE A CA 1
ATOM 744 C C . ILE A 1 87 ? -17.450 4.764 10.674 1.00 95.00 87 ILE A C 1
ATOM 746 O O . ILE A 1 87 ? -17.327 5.617 11.549 1.00 95.00 87 ILE A O 1
ATOM 750 N N . ASN A 1 88 ? -18.419 3.848 10.727 1.00 93.94 88 ASN A N 1
ATOM 751 C CA . ASN A 1 88 ? -19.406 3.828 11.805 1.00 93.94 88 ASN A CA 1
ATOM 752 C C . ASN A 1 88 ? -18.747 3.543 13.159 1.00 93.94 88 ASN A C 1
ATOM 754 O O . ASN A 1 88 ? -19.133 4.128 14.172 1.00 93.94 88 ASN A O 1
ATOM 758 N N . LEU A 1 89 ? -17.747 2.660 13.188 1.00 91.88 89 LEU A N 1
ATOM 759 C CA . LEU A 1 89 ? -16.966 2.378 14.384 1.00 91.88 89 LEU A CA 1
ATOM 760 C C . LEU A 1 89 ? -16.078 3.564 14.781 1.00 91.88 89 LEU A C 1
ATOM 762 O O . LEU A 1 89 ? -16.012 3.884 15.971 1.00 91.88 89 LEU A O 1
ATOM 766 N N . LEU A 1 90 ? -15.452 4.243 13.812 1.00 91.94 90 LEU A N 1
ATOM 767 C CA . LEU A 1 90 ? -14.686 5.476 14.048 1.00 91.94 90 LEU A CA 1
ATOM 768 C C . LEU A 1 90 ? -15.571 6.580 14.643 1.00 91.94 90 LEU A C 1
ATOM 770 O O . LEU A 1 90 ? -15.247 7.144 15.690 1.00 91.94 90 LEU A O 1
ATOM 774 N N . GLU A 1 91 ? -16.729 6.822 14.032 1.00 93.50 91 GLU A N 1
ATOM 775 C CA . GLU A 1 91 ? -17.703 7.819 14.472 1.00 93.50 91 GLU A CA 1
ATOM 776 C C . GLU A 1 91 ? -18.260 7.486 15.859 1.00 93.50 91 GLU A C 1
ATOM 778 O O . GLU A 1 91 ? -18.337 8.340 16.746 1.00 93.50 91 GLU A O 1
ATOM 783 N N . TRP A 1 92 ? -18.589 6.216 16.098 1.00 92.75 92 TRP A N 1
ATOM 784 C CA . TRP A 1 92 ? -19.009 5.761 17.416 1.00 92.75 92 TRP A CA 1
ATOM 785 C C . TRP A 1 92 ? -17.910 5.964 18.463 1.00 92.75 92 TRP A C 1
ATOM 787 O O . TRP A 1 92 ? -18.209 6.410 19.571 1.00 92.75 92 TRP A O 1
ATOM 797 N N . GLY A 1 93 ? -16.651 5.660 18.132 1.00 90.12 93 GLY A N 1
ATOM 798 C CA . GLY A 1 93 ? -15.518 5.843 19.036 1.00 90.12 93 GLY A CA 1
ATOM 799 C C . GLY A 1 93 ? -15.322 7.309 19.416 1.00 90.12 93 GLY A C 1
ATOM 800 O O . GLY A 1 93 ? -15.205 7.619 20.603 1.00 90.12 93 GLY A O 1
ATOM 801 N N . LYS A 1 94 ? -15.391 8.205 18.422 1.00 88.69 94 LYS A N 1
ATOM 802 C CA . LYS A 1 94 ? -15.305 9.662 18.593 1.00 88.69 94 LYS A CA 1
ATOM 803 C C . LYS A 1 94 ? -16.406 10.183 19.520 1.00 88.69 94 LYS A C 1
ATOM 805 O O . LYS A 1 94 ? -16.122 10.909 20.468 1.00 88.69 94 LYS A O 1
ATOM 810 N N . ASN A 1 95 ? -17.647 9.745 19.308 1.00 90.44 95 ASN A N 1
ATOM 811 C CA . ASN A 1 95 ? -18.809 10.196 20.082 1.00 90.44 95 ASN A CA 1
ATOM 812 C C . ASN A 1 95 ? -18.964 9.506 21.448 1.00 90.44 95 ASN A C 1
ATOM 814 O O . ASN A 1 95 ? -19.782 9.924 22.265 1.00 90.44 95 ASN A O 1
ATOM 818 N N . SER A 1 96 ? -18.198 8.447 21.722 1.00 86.31 96 SER A N 1
ATOM 819 C CA . SER A 1 96 ? -18.281 7.698 22.984 1.00 86.31 96 SER A CA 1
ATOM 820 C C . SER A 1 96 ? -17.361 8.235 24.084 1.00 86.31 96 SER A C 1
ATOM 822 O O . SER A 1 96 ? -17.342 7.665 25.174 1.00 86.31 96 SER A O 1
ATOM 824 N N . GLY A 1 97 ? -16.593 9.299 23.818 1.00 78.12 97 GLY A N 1
ATOM 825 C CA . GLY A 1 97 ? -15.604 9.830 24.762 1.00 78.12 97 GLY A CA 1
ATOM 826 C C . GLY A 1 97 ? -14.405 8.899 24.963 1.00 78.12 97 GLY A C 1
ATOM 827 O O . GLY A 1 97 ? -13.718 8.989 25.979 1.00 78.12 97 GLY A O 1
ATOM 828 N N . LEU A 1 98 ? -14.164 7.979 24.018 1.00 78.88 98 LEU A N 1
ATOM 829 C CA . LEU A 1 98 ? -12.967 7.149 24.042 1.00 78.88 98 LEU A CA 1
ATOM 830 C C . LEU A 1 98 ? -11.734 8.033 23.835 1.00 78.88 98 LEU A C 1
ATOM 832 O O . LEU A 1 98 ? -11.778 8.926 22.985 1.00 78.88 98 LEU A O 1
ATOM 836 N N . PRO A 1 99 ? -10.620 7.775 24.545 1.00 73.75 99 PRO A N 1
ATOM 837 C CA . PRO A 1 99 ? -9.360 8.465 24.307 1.00 73.75 99 PRO A CA 1
ATOM 838 C C . PRO A 1 99 ? -8.736 7.948 23.003 1.00 73.75 99 PRO A C 1
ATOM 840 O O . PRO A 1 99 ? -7.768 7.188 23.006 1.00 73.75 99 PRO A O 1
ATOM 843 N N . LEU A 1 100 ? -9.338 8.325 21.875 1.00 74.81 100 LEU A N 1
ATOM 844 C CA . LEU A 1 100 ? -8.866 8.003 20.539 1.00 74.81 100 LEU A CA 1
ATOM 845 C C . LEU A 1 100 ? -7.523 8.694 20.319 1.00 74.81 100 LEU A C 1
ATOM 847 O O . LEU A 1 100 ? -7.458 9.899 20.083 1.00 74.81 100 LEU A O 1
ATOM 851 N N . LYS A 1 101 ? -6.440 7.925 20.409 1.00 71.19 101 LYS A N 1
ATOM 852 C CA . LYS A 1 101 ? -5.102 8.412 20.099 1.00 71.19 101 LYS A CA 1
ATOM 853 C C . LYS A 1 101 ? -4.730 7.938 18.708 1.00 71.19 101 LYS A C 1
ATOM 855 O O . LYS A 1 101 ? -4.525 6.744 18.500 1.00 71.19 101 LYS A O 1
ATOM 860 N N . ASN A 1 102 ? -4.647 8.875 17.771 1.00 68.62 102 ASN A N 1
ATOM 861 C CA . ASN A 1 102 ? -4.139 8.550 16.453 1.00 68.62 102 ASN A CA 1
ATOM 862 C C . ASN A 1 102 ? -2.656 8.166 16.548 1.00 68.62 102 ASN A C 1
ATOM 864 O O . ASN A 1 102 ? -1.861 8.814 17.239 1.00 68.62 102 ASN A O 1
ATOM 868 N N . ASN A 1 103 ? -2.300 7.106 15.844 1.00 71.12 103 ASN A N 1
ATOM 869 C CA . ASN A 1 103 ? -0.935 6.708 15.561 1.00 71.12 103 ASN A CA 1
ATOM 870 C C . ASN A 1 103 ? -0.791 6.645 14.033 1.00 71.12 103 ASN A C 1
ATOM 872 O O . ASN A 1 103 ? -1.780 6.594 13.307 1.00 71.12 103 ASN A O 1
ATOM 876 N N . GLU A 1 104 ? 0.438 6.651 13.527 1.00 74.44 104 GLU A N 1
ATOM 877 C CA . GLU A 1 104 ? 0.704 6.578 12.080 1.00 74.44 104 GLU A CA 1
ATOM 878 C C . GLU A 1 104 ? 0.041 5.368 11.383 1.00 74.44 104 GLU A C 1
ATOM 880 O O . GLU A 1 104 ? -0.121 5.365 10.163 1.00 74.44 104 GLU A O 1
ATOM 885 N N . TYR A 1 105 ? -0.433 4.384 12.166 1.00 82.62 105 TYR A N 1
ATOM 886 C CA . TYR A 1 105 ? -1.137 3.198 11.695 1.00 82.62 105 TYR A CA 1
ATOM 887 C C . TYR A 1 105 ? -2.490 3.477 11.053 1.00 82.62 105 TYR A C 1
ATOM 889 O O . TYR A 1 105 ? -2.870 2.781 10.114 1.00 82.62 105 TYR A O 1
ATOM 897 N N . ALA A 1 106 ? -3.227 4.488 11.511 1.00 87.50 106 ALA A N 1
ATOM 898 C CA . ALA A 1 106 ? -4.589 4.713 11.036 1.00 87.50 106 ALA A CA 1
ATOM 899 C C . ALA A 1 106 ? -4.640 5.044 9.539 1.00 87.50 106 ALA A C 1
ATOM 901 O O . ALA A 1 106 ? -5.436 4.461 8.800 1.00 87.50 106 ALA A O 1
ATOM 902 N N . LEU A 1 107 ? -3.793 5.978 9.096 1.00 91.94 107 LEU A N 1
ATOM 903 C CA . LEU A 1 107 ? -3.794 6.451 7.715 1.00 91.94 107 LEU A CA 1
ATOM 904 C C . LEU A 1 107 ? -3.097 5.457 6.788 1.00 91.94 107 LEU A C 1
ATOM 906 O O . LEU A 1 107 ? -3.577 5.266 5.669 1.00 91.94 107 LEU A O 1
ATOM 910 N N . TYR A 1 108 ? -2.032 4.775 7.232 1.00 90.88 108 TYR A N 1
ATOM 911 C CA . TYR A 1 108 ? -1.429 3.747 6.384 1.00 90.88 108 TYR A CA 1
ATOM 912 C C . TYR A 1 108 ? -2.356 2.535 6.229 1.00 90.88 108 TYR A C 1
ATOM 914 O O . TYR A 1 108 ? -2.478 2.047 5.115 1.00 90.88 108 TYR A O 1
ATOM 922 N N . LEU A 1 109 ? -3.057 2.069 7.275 1.00 92.88 109 LEU A N 1
ATOM 923 C CA . LEU A 1 109 ? -3.959 0.911 7.157 1.00 92.88 109 LEU A CA 1
ATOM 924 C C . LEU A 1 109 ? -5.150 1.208 6.243 1.00 92.88 109 LEU A C 1
ATOM 926 O O . LEU A 1 109 ? -5.546 0.348 5.458 1.00 92.88 109 LEU A O 1
ATOM 930 N N . ALA A 1 110 ? -5.686 2.429 6.300 1.00 95.19 110 ALA A N 1
ATOM 931 C CA . ALA A 1 110 ? -6.695 2.877 5.346 1.00 95.19 110 ALA A CA 1
ATOM 932 C C . ALA A 1 110 ? -6.124 2.945 3.918 1.00 95.19 110 ALA A C 1
ATOM 934 O O . ALA A 1 110 ? -6.774 2.511 2.968 1.00 95.19 110 ALA A O 1
ATOM 935 N N . SER A 1 111 ? -4.885 3.427 3.774 1.00 96.88 111 SER A N 1
ATOM 936 C CA . SER A 1 111 ? -4.220 3.556 2.475 1.00 96.88 111 SER A CA 1
ATOM 937 C C . SER A 1 111 ? -3.872 2.207 1.840 1.00 96.88 111 SER A C 1
ATOM 939 O O . SER A 1 111 ? -4.090 2.017 0.650 1.00 96.88 111 SER A O 1
ATOM 941 N N . GLU A 1 112 ? -3.388 1.254 2.636 1.00 96.00 112 GLU A N 1
ATOM 942 C CA . GLU A 1 112 ? -3.078 -0.129 2.257 1.00 96.00 112 GLU A CA 1
ATOM 943 C C . GLU A 1 112 ? -4.327 -0.859 1.735 1.00 96.00 112 GLU A C 1
ATOM 945 O O . GLU A 1 112 ? -4.278 -1.564 0.724 1.00 96.00 112 GLU A O 1
ATOM 950 N N . ASN A 1 113 ? -5.469 -0.658 2.399 1.00 95.44 113 ASN A N 1
ATOM 951 C CA . ASN A 1 113 ? -6.705 -1.397 2.128 1.00 95.44 113 ASN A CA 1
ATOM 952 C C . ASN A 1 113 ? -7.686 -0.650 1.204 1.00 95.44 113 ASN A C 1
ATOM 954 O O . ASN A 1 113 ? -8.739 -1.188 0.872 1.00 95.44 113 ASN A O 1
ATOM 958 N N . GLY A 1 114 ? -7.327 0.542 0.714 1.00 97.31 114 GLY A N 1
ATOM 959 C CA . GLY A 1 114 ? -8.107 1.251 -0.308 1.00 97.31 114 GLY A CA 1
ATOM 960 C C . GLY A 1 114 ? -9.267 2.094 0.231 1.00 97.31 114 GLY A C 1
ATOM 961 O O . GLY A 1 114 ? -10.160 2.468 -0.529 1.00 97.31 114 GLY A O 1
ATOM 962 N N . HIS A 1 115 ? -9.280 2.403 1.527 1.00 97.94 115 HIS A N 1
ATOM 963 C CA . HIS A 1 115 ? -10.389 3.077 2.208 1.00 97.94 115 HIS A CA 1
ATOM 964 C C . HIS A 1 115 ? -10.273 4.606 2.140 1.00 97.94 115 HIS A C 1
ATOM 966 O O . HIS A 1 115 ? -9.921 5.274 3.113 1.00 97.94 115 HIS A O 1
ATOM 972 N N . VAL A 1 116 ? -10.573 5.172 0.966 1.00 98.38 116 VAL A N 1
ATOM 973 C CA . VAL A 1 116 ? -10.621 6.633 0.735 1.00 98.38 116 VAL A CA 1
ATOM 974 C C . VAL A 1 116 ? -11.632 7.326 1.652 1.00 98.38 116 VAL A C 1
ATOM 976 O O . VAL A 1 116 ? -11.399 8.430 2.131 1.00 98.38 116 VAL A O 1
ATOM 979 N N . ASP A 1 117 ? -12.745 6.664 1.929 1.00 97.81 117 ASP A N 1
ATOM 980 C CA . ASP A 1 117 ? -13.809 7.125 2.812 1.00 97.81 117 ASP A CA 1
ATOM 981 C C . ASP A 1 117 ? -13.329 7.293 4.268 1.00 97.81 117 ASP A C 1
ATOM 983 O O . ASP A 1 117 ? -13.634 8.295 4.916 1.00 97.81 117 ASP A O 1
ATOM 987 N N . VAL A 1 118 ? -12.504 6.367 4.766 1.00 96.38 118 VAL A N 1
ATOM 988 C CA . VAL A 1 118 ? -11.832 6.494 6.068 1.00 96.38 118 VAL A CA 1
ATOM 989 C C . VAL A 1 118 ? -10.812 7.630 6.066 1.00 96.38 118 VAL A C 1
ATOM 991 O O . VAL A 1 118 ? -10.731 8.370 7.048 1.00 96.38 118 VAL A O 1
ATOM 994 N N . LEU A 1 119 ? -10.028 7.784 4.995 1.00 96.50 119 LEU A N 1
ATOM 995 C CA . LEU A 1 119 ? -9.069 8.889 4.870 1.00 96.50 119 LEU A CA 1
ATOM 996 C C . LEU A 1 119 ? -9.785 10.248 4.915 1.00 96.50 119 LEU A C 1
ATOM 998 O O . LEU A 1 119 ? -9.360 11.155 5.636 1.00 96.50 119 LEU A O 1
ATOM 1002 N N . GLU A 1 120 ? -10.920 10.358 4.225 1.00 97.38 120 GLU A N 1
ATOM 1003 C CA . GLU A 1 120 ? -11.774 11.543 4.250 1.00 97.38 120 GLU A CA 1
ATOM 1004 C C . GLU A 1 120 ? -12.403 11.769 5.633 1.00 97.38 120 GLU A C 1
ATOM 1006 O O . GLU A 1 120 ? -12.444 12.902 6.119 1.00 97.38 120 GLU A O 1
ATOM 1011 N N . TRP A 1 121 ? -12.835 10.708 6.324 1.00 96.12 121 TRP A N 1
ATOM 1012 C CA . TRP A 1 121 ? -13.308 10.820 7.706 1.00 96.12 121 TRP A CA 1
ATOM 1013 C C . TRP A 1 121 ? -12.210 11.363 8.623 1.00 96.12 121 TRP A C 1
ATOM 1015 O O . TRP A 1 121 ? -12.455 12.308 9.372 1.00 96.12 121 TRP A O 1
ATOM 1025 N N . TRP A 1 122 ? -10.984 10.833 8.533 1.00 93.38 122 TRP A N 1
ATOM 1026 C CA . TRP A 1 122 ? -9.846 11.305 9.327 1.00 93.38 122 TRP A CA 1
ATOM 1027 C C . TRP A 1 122 ? -9.562 12.783 9.076 1.00 93.38 122 TRP A C 1
ATOM 1029 O O . TRP A 1 122 ? -9.468 13.546 10.041 1.00 93.38 122 TRP A O 1
ATOM 103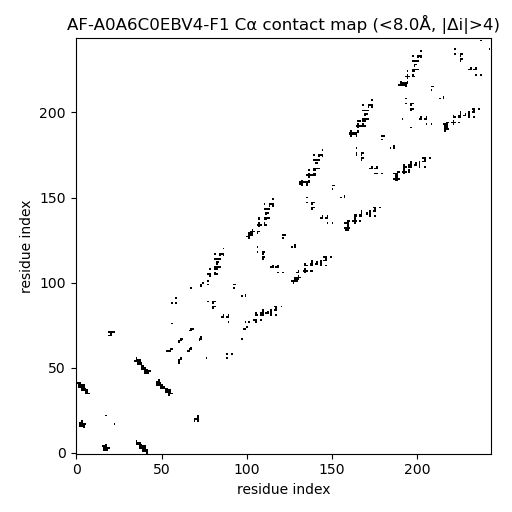9 N N . LYS A 1 123 ? -9.516 13.200 7.806 1.00 94.19 123 LYS A N 1
ATOM 1040 C CA . LYS A 1 123 ? -9.333 14.599 7.397 1.00 94.19 123 LYS A CA 1
ATOM 1041 C C . LYS A 1 123 ? -10.373 15.541 8.017 1.00 94.19 123 LYS A C 1
ATOM 1043 O O . LYS A 1 123 ? -10.015 16.638 8.436 1.00 94.19 123 LYS A O 1
ATOM 1048 N N . ASN A 1 124 ? -11.626 15.101 8.135 1.00 95.00 124 ASN A N 1
ATOM 1049 C CA . ASN A 1 124 ? -12.734 15.908 8.663 1.00 95.00 124 ASN A CA 1
ATOM 1050 C C . ASN A 1 124 ? -13.023 15.682 10.160 1.00 95.00 124 ASN A C 1
ATOM 1052 O O . ASN A 1 124 ? -13.885 16.341 10.744 1.00 95.00 124 ASN A O 1
ATOM 1056 N N . SER A 1 125 ? -12.322 14.753 10.811 1.00 91.44 125 SER A N 1
ATOM 1057 C CA . SER A 1 125 ? -12.630 14.331 12.181 1.00 91.44 125 SER A CA 1
ATOM 1058 C C . SER A 1 125 ? -12.314 15.395 13.240 1.00 91.44 125 SER A C 1
ATOM 1060 O O . SER A 1 125 ? -12.917 15.372 14.315 1.00 91.44 125 SER A O 1
ATOM 1062 N N . GLY A 1 126 ? -11.383 16.311 12.955 1.00 89.06 126 GLY A N 1
ATOM 1063 C CA . GLY A 1 126 ? -10.805 17.231 13.940 1.00 89.06 126 GLY A CA 1
ATOM 1064 C C . GLY A 1 126 ? -9.828 16.564 14.919 1.00 89.06 126 GLY A C 1
ATOM 1065 O O . GLY A 1 126 ? -9.374 17.213 15.858 1.00 89.06 126 GLY A O 1
ATOM 1066 N N . LEU A 1 127 ? -9.512 15.277 14.726 1.00 87.12 127 LEU A N 1
ATOM 1067 C CA . LEU A 1 127 ? -8.499 14.559 15.498 1.00 87.12 127 LEU A CA 1
ATOM 1068 C C . LEU A 1 127 ? -7.093 14.860 14.962 1.00 87.12 127 LEU A C 1
ATOM 1070 O O . LEU A 1 127 ? -6.916 15.188 13.789 1.00 87.12 127 LEU A O 1
ATOM 1074 N N . GLU A 1 128 ? -6.081 14.714 15.820 1.00 86.25 128 GLU A N 1
ATOM 1075 C CA . GLU A 1 128 ? -4.677 14.841 15.413 1.00 86.25 128 GLU A CA 1
ATOM 1076 C C . GLU A 1 128 ? -4.353 13.830 14.301 1.00 86.25 128 GLU A C 1
ATOM 1078 O O . GLU A 1 128 ? -4.631 12.635 14.429 1.00 86.25 128 GLU A O 1
ATOM 1083 N N . LEU A 1 129 ? -3.742 14.298 13.212 1.00 87.31 129 LEU A N 1
ATOM 1084 C CA . LEU A 1 129 ? -3.339 13.465 12.082 1.00 87.31 129 LEU A CA 1
ATOM 1085 C C . LEU A 1 129 ? -1.851 13.142 12.165 1.00 87.31 129 LEU A C 1
ATOM 1087 O O . LEU A 1 129 ? -1.016 14.044 12.147 1.00 87.31 129 LEU A O 1
ATOM 1091 N N . LYS A 1 130 ? -1.528 11.847 12.223 1.00 89.31 130 LYS A N 1
ATOM 1092 C CA . LYS A 1 130 ? -0.156 11.337 12.127 1.00 89.31 130 LYS A CA 1
ATOM 1093 C C . LYS A 1 130 ? -0.049 10.428 10.922 1.00 89.31 130 LYS A C 1
ATOM 1095 O O . LYS A 1 130 ? -0.825 9.485 10.790 1.00 89.31 130 LYS A O 1
ATOM 1100 N N . TYR A 1 131 ? 0.898 10.735 10.052 1.00 92.44 131 TYR A N 1
ATOM 1101 C CA . TYR A 1 131 ? 1.242 9.938 8.886 1.00 92.44 131 TYR A CA 1
ATOM 1102 C C . TYR A 1 131 ? 2.696 10.209 8.509 1.00 92.44 131 TYR A C 1
ATOM 1104 O O . TYR A 1 131 ? 3.287 11.194 8.951 1.00 92.44 131 TYR A O 1
ATOM 1112 N N . ASN A 1 132 ? 3.243 9.307 7.710 1.00 92.62 132 ASN A N 1
ATOM 1113 C CA . ASN A 1 132 ? 4.578 9.371 7.136 1.00 92.62 132 ASN A CA 1
ATOM 1114 C C . ASN A 1 132 ? 4.525 8.731 5.735 1.00 92.62 132 ASN A C 1
ATOM 1116 O O . ASN A 1 132 ? 3.442 8.394 5.235 1.00 92.62 132 ASN A O 1
ATOM 1120 N N . GLU A 1 133 ? 5.681 8.533 5.109 1.00 94.75 133 GLU A N 1
ATOM 1121 C CA . GLU A 1 133 ? 5.800 7.980 3.762 1.00 94.75 133 GLU A CA 1
ATOM 1122 C C . GLU A 1 133 ? 5.155 6.600 3.571 1.00 94.75 133 GLU A C 1
ATOM 1124 O O . GLU A 1 133 ? 4.728 6.267 2.462 1.00 94.75 133 GLU A O 1
ATOM 1129 N N . VAL A 1 134 ? 5.014 5.820 4.651 1.00 94.81 134 VAL A N 1
ATOM 1130 C CA . VAL A 1 134 ? 4.473 4.454 4.616 1.00 94.81 134 VAL A CA 1
ATOM 1131 C C . VAL A 1 134 ? 3.043 4.439 4.081 1.00 94.81 134 VAL A C 1
ATOM 1133 O O . VAL A 1 134 ? 2.659 3.491 3.404 1.00 94.81 134 VAL A O 1
ATOM 1136 N N . ALA A 1 135 ? 2.251 5.491 4.305 1.00 95.69 135 ALA A N 1
ATOM 1137 C CA . ALA A 1 135 ? 0.877 5.531 3.808 1.00 95.69 135 ALA A CA 1
ATOM 1138 C C . ALA A 1 135 ? 0.801 5.504 2.270 1.00 95.69 135 ALA A C 1
ATOM 1140 O O . ALA A 1 135 ? 0.030 4.728 1.702 1.00 95.69 135 ALA A O 1
ATOM 1141 N N . ILE A 1 136 ? 1.626 6.304 1.589 1.00 97.94 136 ILE A N 1
ATOM 1142 C CA . ILE A 1 136 ? 1.649 6.379 0.119 1.00 97.94 136 ILE A CA 1
ATOM 1143 C C . ILE A 1 136 ? 2.401 5.179 -0.479 1.00 97.94 136 ILE A C 1
ATOM 1145 O O . ILE A 1 136 ? 1.982 4.627 -1.506 1.00 97.94 136 ILE A O 1
ATOM 1149 N N . ASP A 1 137 ? 3.473 4.731 0.179 1.00 98.25 137 ASP A N 1
ATOM 1150 C CA . ASP A 1 137 ? 4.220 3.544 -0.240 1.00 98.25 137 ASP A CA 1
ATOM 1151 C C . ASP A 1 137 ? 3.332 2.284 -0.173 1.00 98.25 137 ASP A C 1
ATOM 1153 O O . ASP A 1 137 ? 3.261 1.541 -1.154 1.00 98.25 137 ASP A O 1
ATOM 1157 N N . CYS A 1 138 ? 2.567 2.078 0.910 1.00 96.50 138 CYS A N 1
ATOM 1158 C CA . CYS A 1 138 ? 1.639 0.947 1.042 1.00 96.50 138 CYS A CA 1
ATOM 1159 C C . CYS A 1 138 ? 0.429 1.042 0.100 1.00 96.50 138 CYS A C 1
ATOM 1161 O O . CYS A 1 138 ? -0.044 0.012 -0.385 1.00 96.50 138 CYS A O 1
ATOM 1163 N N . ALA A 1 139 ? -0.068 2.244 -0.214 1.00 98.25 139 ALA A N 1
ATOM 1164 C CA . ALA A 1 139 ? -1.085 2.406 -1.256 1.00 98.25 139 ALA A CA 1
ATOM 1165 C C . ALA A 1 139 ? -0.569 1.901 -2.614 1.00 98.25 139 ALA A C 1
ATOM 1167 O O . ALA A 1 139 ? -1.279 1.203 -3.342 1.00 98.25 139 ALA A O 1
ATOM 1168 N N . SER A 1 140 ? 0.696 2.200 -2.926 1.00 98.50 140 SER A N 1
ATOM 1169 C CA . SER A 1 140 ? 1.345 1.729 -4.150 1.00 98.50 140 SER A CA 1
ATOM 1170 C C . SER A 1 140 ? 1.609 0.222 -4.124 1.00 98.50 140 SER A C 1
ATOM 1172 O O . SER A 1 140 ? 1.379 -0.457 -5.125 1.00 98.50 140 SER A O 1
ATOM 1174 N N . GLU A 1 141 ? 2.030 -0.311 -2.973 1.00 98.44 141 GLU A N 1
ATOM 1175 C CA . GLU A 1 141 ? 2.220 -1.747 -2.745 1.00 98.44 141 GLU A CA 1
ATOM 1176 C C . GLU A 1 141 ? 0.957 -2.563 -3.015 1.00 98.44 141 GLU A C 1
ATOM 1178 O O . GLU A 1 141 ? 1.065 -3.686 -3.494 1.00 98.44 141 GLU A O 1
ATOM 1183 N N . ASN A 1 142 ? -0.220 -2.009 -2.714 1.00 97.88 142 ASN A N 1
ATOM 1184 C CA . ASN A 1 142 ? -1.489 -2.734 -2.749 1.00 97.88 142 ASN A CA 1
ATOM 1185 C C . ASN A 1 142 ? -2.385 -2.355 -3.939 1.00 97.88 142 ASN A C 1
ATOM 1187 O O . ASN A 1 142 ? -3.550 -2.752 -3.981 1.00 97.88 142 ASN A O 1
ATOM 1191 N N . GLY A 1 143 ? -1.871 -1.594 -4.910 1.00 98.19 143 GLY A N 1
ATOM 1192 C CA . GLY A 1 143 ? -2.603 -1.297 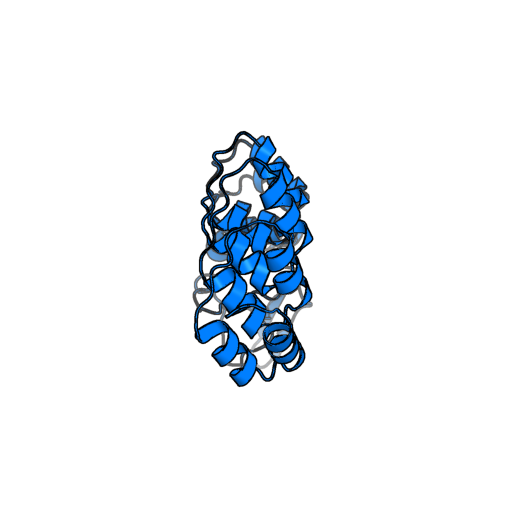-6.144 1.00 98.19 143 GLY A CA 1
ATOM 1193 C C . GLY A 1 143 ? -3.661 -0.193 -6.014 1.00 98.19 143 GLY A C 1
ATOM 1194 O O . GLY A 1 143 ? -4.537 -0.082 -6.875 1.00 98.19 143 GLY A O 1
ATOM 1195 N N . GLN A 1 144 ? -3.604 0.621 -4.956 1.00 98.62 144 GLN A N 1
ATOM 1196 C CA . GLN A 1 144 ? -4.684 1.516 -4.529 1.00 98.62 144 GLN A CA 1
ATOM 1197 C C . GLN A 1 144 ? -4.632 2.887 -5.224 1.00 98.62 144 GLN A C 1
ATOM 1199 O O . GLN A 1 144 ? -4.381 3.918 -4.601 1.00 98.62 144 GLN A O 1
ATOM 1204 N N . VAL A 1 145 ? -4.908 2.926 -6.531 1.00 98.75 145 VAL A N 1
ATOM 1205 C CA . VAL A 1 145 ? -4.881 4.174 -7.327 1.00 98.75 145 VAL A CA 1
ATOM 1206 C C . VAL A 1 145 ? -5.830 5.248 -6.777 1.00 98.75 145 VAL A C 1
ATOM 1208 O O . VAL A 1 145 ? -5.455 6.414 -6.719 1.00 98.75 145 VAL A O 1
ATOM 1211 N N . ALA A 1 146 ? -7.028 4.876 -6.314 1.00 98.75 146 ALA A N 1
ATOM 1212 C CA . ALA A 1 146 ? -7.981 5.834 -5.741 1.00 98.75 146 ALA A CA 1
ATOM 1213 C C . ALA A 1 146 ? -7.445 6.518 -4.468 1.00 98.75 146 ALA A C 1
ATOM 1215 O O . ALA A 1 146 ? -7.685 7.703 -4.249 1.00 98.75 146 ALA A O 1
ATOM 1216 N N . VAL A 1 147 ? -6.676 5.788 -3.654 1.00 98.69 147 VAL A N 1
ATOM 1217 C CA . VAL A 1 147 ? -6.005 6.334 -2.468 1.00 98.69 147 VAL A CA 1
ATOM 1218 C C . VAL A 1 147 ? -4.877 7.279 -2.867 1.00 98.69 147 VAL A C 1
ATOM 1220 O O . VAL A 1 147 ? -4.761 8.354 -2.285 1.00 98.69 147 VAL A O 1
ATOM 1223 N N . LEU A 1 148 ? -4.064 6.918 -3.864 1.00 98.69 148 LEU A N 1
ATOM 1224 C CA . LEU A 1 148 ? -3.003 7.792 -4.378 1.00 98.69 148 LEU A CA 1
ATOM 1225 C C . LEU A 1 148 ? -3.577 9.110 -4.916 1.00 98.69 148 LEU A C 1
ATOM 1227 O O . LEU A 1 148 ? -3.068 10.191 -4.612 1.00 98.69 148 LEU A O 1
ATOM 1231 N N . GLU A 1 149 ? -4.687 9.021 -5.649 1.00 98.69 149 GLU A N 1
ATOM 1232 C CA . GLU A 1 149 ? -5.409 10.183 -6.157 1.00 98.69 149 GLU A CA 1
ATOM 1233 C C . GLU A 1 149 ? -5.967 11.054 -5.027 1.00 98.69 149 GLU A C 1
ATOM 1235 O O . GLU A 1 149 ? -5.843 12.281 -5.074 1.00 98.69 149 GLU A O 1
ATOM 1240 N N . TRP A 1 150 ? -6.519 10.436 -3.979 1.00 98.62 150 TRP A N 1
ATOM 1241 C CA . TRP A 1 150 ? -6.968 11.158 -2.792 1.00 98.62 150 TRP A CA 1
ATOM 1242 C C . TRP A 1 150 ? -5.808 11.865 -2.090 1.00 98.62 150 TRP A C 1
ATOM 1244 O O . TRP A 1 150 ? -5.913 13.058 -1.815 1.00 98.62 150 TRP A O 1
ATOM 1254 N N . TRP A 1 151 ? -4.676 11.185 -1.861 1.00 98.12 151 TRP A N 1
ATOM 1255 C CA . TRP A 1 151 ? -3.496 11.792 -1.236 1.00 98.12 151 TRP A CA 1
ATOM 1256 C C . TRP A 1 151 ? -3.041 13.024 -2.011 1.00 98.12 151 TRP A C 1
ATOM 1258 O O . TRP A 1 151 ? -2.860 14.083 -1.408 1.00 98.12 151 TRP A O 1
ATOM 1268 N N . LYS A 1 152 ? -2.956 12.926 -3.343 1.00 98.38 152 LYS A N 1
ATOM 1269 C CA . LYS A 1 152 ? -2.588 14.039 -4.231 1.00 98.38 152 LYS A CA 1
ATOM 1270 C C . LYS A 1 152 ? -3.499 15.267 -4.078 1.00 98.38 152 LYS A C 1
ATOM 1272 O O . LYS A 1 152 ? -3.005 16.388 -4.163 1.00 98.38 152 LYS A O 1
ATOM 1277 N N . HIS A 1 153 ? -4.792 15.072 -3.811 1.00 98.12 153 HIS A N 1
ATOM 1278 C CA . HIS A 1 153 ? -5.785 16.149 -3.663 1.00 98.12 153 HIS A CA 1
ATOM 1279 C C . HIS A 1 153 ? -6.145 16.482 -2.205 1.00 98.12 153 HIS A C 1
ATOM 1281 O O . HIS A 1 153 ? -6.933 17.391 -1.942 1.00 98.12 153 HIS A O 1
ATOM 1287 N N . SER A 1 154 ? -5.571 15.767 -1.238 1.00 96.12 154 SER A N 1
ATOM 1288 C CA . SER A 1 154 ? -5.929 15.879 0.179 1.00 96.12 154 SER A CA 1
ATOM 1289 C C . SER A 1 154 ? -5.557 17.234 0.788 1.00 96.12 154 SER A C 1
ATOM 1291 O O . SER A 1 154 ? -6.221 17.672 1.729 1.00 96.12 154 SER A O 1
ATOM 1293 N N . GLY A 1 155 ? -4.533 17.901 0.242 1.00 94.75 155 GLY A N 1
ATOM 1294 C CA . GLY A 1 155 ? -3.881 19.071 0.837 1.00 94.75 155 GLY A CA 1
ATOM 1295 C C . GLY A 1 155 ? -2.796 18.713 1.862 1.00 94.75 155 GLY A C 1
ATOM 1296 O O . GLY A 1 155 ? -2.173 19.608 2.429 1.00 94.75 155 GLY A O 1
ATOM 1297 N N . PHE A 1 156 ? -2.555 17.421 2.101 1.00 93.94 156 PHE A N 1
ATOM 1298 C CA . PHE A 1 156 ? -1.471 16.938 2.951 1.00 93.94 156 PHE A CA 1
ATOM 1299 C C . PHE A 1 156 ? -0.129 16.951 2.226 1.00 93.94 156 PHE A C 1
ATOM 1301 O O . PHE A 1 156 ? -0.048 16.935 0.996 1.00 93.94 156 PHE A O 1
ATOM 1308 N N . LYS A 1 157 ? 0.951 16.978 3.010 1.00 94.62 157 LYS A N 1
ATOM 1309 C CA . LYS A 1 157 ? 2.298 16.871 2.465 1.00 94.62 157 LYS A CA 1
ATOM 1310 C C . LYS A 1 157 ? 2.465 15.472 1.876 1.00 94.62 157 LYS A C 1
ATOM 1312 O O . LYS A 1 157 ? 2.253 14.477 2.559 1.00 94.62 157 LYS A O 1
ATOM 1317 N N . LEU A 1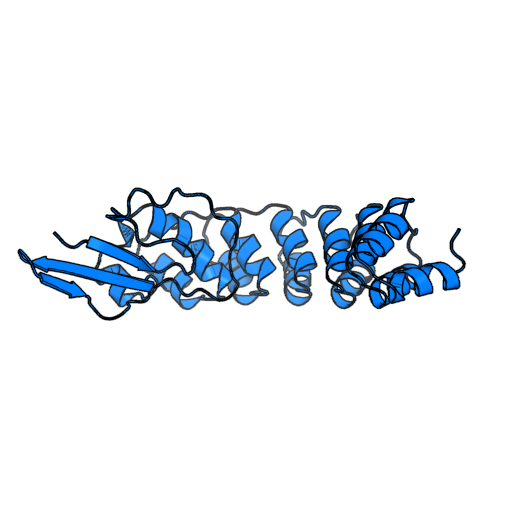 158 ? 2.864 15.403 0.611 1.00 96.06 158 LEU A N 1
ATOM 1318 C CA . LEU A 1 158 ? 3.113 14.132 -0.059 1.00 96.06 158 LEU A CA 1
ATOM 1319 C C . LEU A 1 158 ? 4.497 13.608 0.321 1.00 96.06 158 LEU A C 1
ATOM 1321 O O . LEU A 1 158 ? 5.514 14.044 -0.222 1.00 96.06 158 LEU A O 1
ATOM 1325 N N . GLU A 1 159 ? 4.522 12.668 1.257 1.00 95.31 159 GLU A N 1
ATOM 1326 C CA . GLU A 1 159 ? 5.717 11.931 1.655 1.00 95.31 159 GLU A CA 1
ATOM 1327 C C . GLU A 1 159 ? 5.643 10.520 1.072 1.00 95.31 159 GLU A C 1
ATOM 1329 O O . GLU A 1 159 ? 4.655 9.819 1.246 1.00 95.31 159 GLU A O 1
ATOM 1334 N N . TYR A 1 160 ? 6.664 10.135 0.311 1.00 97.81 160 TYR A N 1
ATOM 1335 C CA . TYR A 1 160 ? 6.790 8.815 -0.308 1.00 97.81 160 TYR A CA 1
ATOM 1336 C C . TYR A 1 160 ? 8.257 8.550 -0.637 1.00 97.81 160 TYR A C 1
ATOM 1338 O O . TYR A 1 160 ? 9.033 9.481 -0.938 1.00 97.81 160 TYR A O 1
ATOM 1346 N N . SER A 1 161 ? 8.639 7.279 -0.594 1.00 98.25 161 SER A N 1
ATOM 1347 C CA . SER A 1 161 ? 10.002 6.829 -0.843 1.00 98.25 161 SER A CA 1
ATOM 1348 C C . SER A 1 161 ? 10.114 6.141 -2.207 1.00 98.25 161 SER A C 1
ATOM 1350 O O . SER A 1 161 ? 9.177 6.106 -3.003 1.00 98.25 161 SER A O 1
ATOM 1352 N N . SER A 1 162 ? 11.289 5.589 -2.515 1.00 98.44 162 SER A N 1
ATOM 1353 C CA . SER A 1 162 ? 11.434 4.707 -3.678 1.00 98.44 162 SER A CA 1
ATOM 1354 C C . SER A 1 162 ? 10.642 3.400 -3.553 1.00 98.44 162 SER A C 1
ATOM 1356 O O . SER A 1 162 ? 10.467 2.699 -4.549 1.00 98.44 162 SER A O 1
ATOM 1358 N N . LEU A 1 163 ? 10.188 3.043 -2.343 1.00 98.44 163 LEU A N 1
ATOM 1359 C CA . LEU A 1 163 ? 9.422 1.822 -2.108 1.00 98.44 163 LEU A CA 1
ATOM 1360 C C . LEU A 1 163 ? 8.071 1.844 -2.822 1.00 98.44 163 LEU A C 1
ATOM 1362 O O . LEU A 1 163 ? 7.662 0.785 -3.282 1.00 98.44 163 LEU A O 1
ATOM 1366 N N . ALA A 1 164 ? 7.447 3.010 -3.030 1.00 98.50 164 ALA A N 1
ATOM 1367 C CA . ALA A 1 164 ? 6.205 3.126 -3.793 1.00 98.50 164 ALA A CA 1
ATOM 1368 C C . ALA A 1 164 ? 6.272 2.422 -5.164 1.00 98.50 164 ALA A C 1
ATOM 1370 O O . ALA A 1 164 ? 5.514 1.486 -5.431 1.00 98.50 164 ALA A O 1
ATOM 1371 N N . LEU A 1 165 ? 7.214 2.815 -6.031 1.00 98.69 165 LEU A N 1
ATOM 1372 C CA . LEU A 1 165 ? 7.354 2.215 -7.364 1.00 98.69 165 LEU A CA 1
ATOM 1373 C C . LEU A 1 165 ? 8.009 0.827 -7.311 1.00 98.69 165 LEU A C 1
ATOM 1375 O O . LEU A 1 165 ? 7.667 -0.041 -8.120 1.00 98.69 165 LEU A O 1
ATOM 1379 N N . ASN A 1 166 ? 8.925 0.587 -6.365 1.00 98.69 166 ASN A N 1
ATOM 1380 C CA . ASN A 1 166 ? 9.562 -0.722 -6.214 1.00 98.69 166 ASN A CA 1
ATOM 1381 C C . ASN A 1 166 ? 8.532 -1.803 -5.822 1.00 98.69 166 ASN A C 1
ATOM 1383 O O . ASN A 1 166 ? 8.521 -2.887 -6.407 1.00 98.69 166 ASN A O 1
ATOM 1387 N N . TRP A 1 167 ? 7.638 -1.523 -4.867 1.00 98.62 167 TRP A N 1
ATOM 1388 C CA . TRP A 1 167 ? 6.575 -2.445 -4.462 1.00 98.62 167 TRP A CA 1
ATOM 1389 C C . TRP A 1 167 ? 5.477 -2.568 -5.513 1.00 98.62 167 TRP A C 1
ATOM 1391 O O . TRP A 1 167 ? 5.088 -3.693 -5.818 1.00 98.62 167 TRP A O 1
ATOM 1401 N N . ALA A 1 168 ? 5.053 -1.472 -6.150 1.00 98.75 168 ALA A N 1
ATOM 1402 C CA . ALA A 1 168 ? 4.136 -1.560 -7.289 1.00 98.75 168 ALA A CA 1
ATOM 1403 C C . ALA A 1 168 ? 4.687 -2.497 -8.382 1.00 98.75 168 ALA A C 1
ATOM 1405 O O . ALA A 1 168 ? 3.955 -3.325 -8.926 1.00 98.75 168 ALA A O 1
ATOM 1406 N N . SER A 1 169 ? 6.001 -2.444 -8.632 1.00 98.62 169 SER A N 1
ATOM 1407 C CA . SER A 1 169 ? 6.669 -3.340 -9.581 1.00 98.62 169 SER A CA 1
ATOM 1408 C C . SER A 1 169 ? 6.714 -4.792 -9.099 1.00 98.62 169 SER A C 1
ATOM 1410 O O . SER A 1 169 ? 6.418 -5.707 -9.863 1.00 98.62 169 SER A O 1
ATOM 1412 N N . LYS A 1 170 ? 7.035 -5.016 -7.819 1.00 98.44 170 LYS A N 1
ATOM 1413 C CA . LYS A 1 170 ? 7.065 -6.342 -7.179 1.00 98.44 170 LYS A CA 1
ATOM 1414 C C . LYS A 1 170 ? 5.720 -7.073 -7.267 1.00 98.44 170 LYS A C 1
ATOM 1416 O O . LYS A 1 170 ? 5.700 -8.278 -7.521 1.00 98.44 170 LYS A O 1
ATOM 1421 N N . TYR A 1 171 ? 4.615 -6.368 -7.027 1.00 98.31 171 TYR A N 1
ATOM 1422 C CA . TYR A 1 171 ? 3.275 -6.963 -6.942 1.00 98.31 171 TYR A CA 1
ATOM 1423 C C . TYR A 1 171 ? 2.453 -6.857 -8.231 1.00 98.31 171 TYR A C 1
ATOM 1425 O O . TYR A 1 171 ? 1.311 -7.309 -8.260 1.00 98.31 171 TYR A O 1
ATOM 1433 N N . GLY A 1 172 ? 3.031 -6.339 -9.320 1.00 98.25 172 GLY A N 1
ATOM 1434 C CA . GLY A 1 172 ? 2.376 -6.370 -10.630 1.00 98.25 172 GLY A CA 1
ATOM 1435 C C . GLY A 1 172 ? 1.403 -5.214 -10.888 1.00 98.25 172 GLY A C 1
ATOM 1436 O O . GLY A 1 172 ? 0.560 -5.308 -11.779 1.00 98.25 172 GLY A O 1
ATOM 1437 N N . HIS A 1 173 ? 1.472 -4.123 -10.123 1.00 98.69 173 HIS A N 1
ATOM 1438 C CA . HIS A 1 173 ? 0.500 -3.026 -10.169 1.00 98.69 173 HIS A CA 1
ATOM 1439 C C . HIS A 1 173 ? 0.816 -2.001 -11.266 1.00 98.69 173 HIS A C 1
ATOM 1441 O O . HIS A 1 173 ? 1.201 -0.863 -10.998 1.00 98.69 173 HIS A O 1
ATOM 1447 N N . ILE A 1 174 ? 0.617 -2.396 -12.527 1.00 98.75 174 ILE A N 1
ATOM 1448 C CA . ILE A 1 174 ? 0.827 -1.528 -13.702 1.00 98.75 174 ILE A CA 1
ATOM 1449 C C . ILE A 1 174 ? -0.036 -0.260 -13.639 1.00 98.75 174 ILE A C 1
ATOM 1451 O O . ILE A 1 174 ? 0.434 0.820 -13.975 1.00 98.75 174 ILE A O 1
ATOM 1455 N N . ASN A 1 175 ? -1.276 -0.364 -13.158 1.00 98.69 175 ASN A N 1
ATOM 1456 C CA . ASN A 1 175 ? -2.168 0.783 -12.962 1.00 98.69 175 ASN A CA 1
ATOM 1457 C C . ASN A 1 175 ? -1.579 1.842 -12.010 1.00 98.69 175 ASN A C 1
ATOM 1459 O O . ASN A 1 175 ? -1.733 3.036 -12.251 1.00 98.69 175 ASN A O 1
ATOM 1463 N N . VAL A 1 176 ? -0.879 1.416 -10.955 1.00 98.88 176 VAL A N 1
ATOM 1464 C CA . VAL A 1 176 ? -0.171 2.314 -10.031 1.00 98.88 176 VAL A CA 1
ATOM 1465 C C . VAL A 1 176 ? 1.056 2.928 -10.696 1.00 98.88 176 VAL A C 1
ATOM 1467 O O . VAL A 1 176 ? 1.281 4.127 -10.555 1.00 98.88 176 VAL A O 1
ATOM 1470 N N . LEU A 1 177 ? 1.838 2.141 -11.441 1.00 98.81 177 LEU A N 1
ATOM 1471 C CA . LEU A 1 177 ? 2.998 2.650 -12.182 1.00 98.81 177 LEU A CA 1
ATOM 1472 C C . LEU A 1 177 ? 2.587 3.715 -13.213 1.00 98.81 177 LEU A C 1
ATOM 1474 O O . LEU A 1 177 ? 3.223 4.766 -13.309 1.00 98.81 177 LEU A O 1
ATOM 1478 N N . GLU A 1 178 ? 1.481 3.482 -13.919 1.00 98.75 178 GLU A N 1
ATOM 1479 C CA . GLU A 1 178 ? 0.901 4.438 -14.861 1.00 98.75 178 GLU A CA 1
ATOM 1480 C C . GLU A 1 178 ? 0.390 5.699 -14.154 1.00 98.75 178 GLU A C 1
ATOM 1482 O O . GLU A 1 178 ? 0.634 6.813 -14.619 1.00 98.75 178 GLU A O 1
ATOM 1487 N N . TRP A 1 179 ? -0.258 5.552 -12.993 1.00 98.81 179 TRP A N 1
ATOM 1488 C CA . TRP A 1 179 ? -0.657 6.700 -12.180 1.00 98.81 179 TRP A CA 1
ATOM 1489 C C . TRP A 1 179 ? 0.558 7.535 -11.770 1.00 98.81 179 TRP A C 1
ATOM 1491 O O . TRP A 1 179 ? 0.561 8.744 -11.989 1.00 98.81 179 TRP A O 1
ATOM 1501 N N . TRP A 1 180 ? 1.625 6.908 -11.258 1.00 98.69 180 TRP A N 1
ATOM 1502 C CA . TRP A 1 180 ? 2.855 7.609 -10.878 1.00 98.69 180 TRP A CA 1
ATOM 1503 C C . TRP A 1 180 ? 3.446 8.376 -12.057 1.00 98.69 180 TRP A C 1
ATOM 1505 O O . TRP A 1 180 ? 3.710 9.572 -11.923 1.00 98.69 180 TRP A O 1
ATOM 1515 N N . LYS A 1 181 ? 3.577 7.726 -13.221 1.00 98.56 181 LYS A N 1
ATOM 1516 C CA . LYS A 1 181 ? 4.094 8.335 -14.455 1.00 98.56 181 LYS A CA 1
ATOM 1517 C C . LYS A 1 181 ? 3.308 9.585 -14.870 1.00 98.56 181 LYS A C 1
ATOM 1519 O O . LYS A 1 181 ? 3.916 10.568 -15.282 1.00 98.56 181 LYS A O 1
ATOM 1524 N N . ASN A 1 182 ? 1.984 9.567 -14.713 1.00 98.50 182 ASN A N 1
ATOM 1525 C CA . ASN A 1 182 ? 1.096 10.668 -15.107 1.00 98.50 182 ASN A CA 1
ATOM 1526 C C . ASN A 1 182 ? 0.778 11.657 -13.972 1.00 98.50 182 ASN A C 1
ATOM 1528 O O . ASN A 1 182 ? 0.139 12.684 -14.195 1.00 98.50 182 ASN A O 1
ATOM 1532 N N . SER A 1 183 ? 1.216 11.377 -12.744 1.00 97.88 183 SER A N 1
ATOM 1533 C CA . SER A 1 183 ? 0.850 12.161 -11.561 1.00 97.88 183 SER A CA 1
ATOM 1534 C C . SER A 1 183 ? 1.452 13.571 -11.545 1.00 97.88 183 SER A C 1
ATOM 1536 O O . SER A 1 183 ? 0.903 14.444 -10.870 1.00 97.88 183 SER A O 1
ATOM 1538 N N . GLY A 1 184 ? 2.560 13.793 -12.262 1.00 97.38 184 GLY A N 1
ATOM 1539 C CA . GLY A 1 184 ? 3.389 14.999 -12.161 1.00 97.38 184 GLY A CA 1
ATOM 1540 C C . GLY A 1 184 ? 4.313 15.020 -10.934 1.00 97.38 184 GLY A C 1
ATOM 1541 O O . GLY A 1 184 ? 5.007 16.009 -10.709 1.00 97.38 184 GLY A O 1
ATOM 1542 N N . LEU A 1 185 ? 4.330 13.948 -10.134 1.00 97.88 185 LEU A N 1
ATOM 1543 C CA . LEU A 1 185 ? 5.210 13.791 -8.978 1.00 97.88 185 LEU A CA 1
ATOM 1544 C C . LEU A 1 185 ? 6.593 13.270 -9.395 1.00 97.88 185 LEU A C 1
ATOM 1546 O O . LEU A 1 185 ? 6.768 12.662 -10.451 1.00 97.88 185 LEU A O 1
ATOM 1550 N N . GLN A 1 186 ? 7.595 13.486 -8.540 1.00 97.94 186 GLN A N 1
ATOM 1551 C CA . GLN A 1 186 ? 8.935 12.954 -8.769 1.00 97.94 186 GLN A CA 1
ATOM 1552 C C . GLN A 1 186 ? 8.913 11.421 -8.733 1.00 97.94 186 GLN A C 1
ATOM 1554 O O . GLN A 1 186 ? 8.555 10.816 -7.726 1.00 97.94 186 GLN A O 1
ATOM 1559 N N . LEU A 1 187 ? 9.388 10.780 -9.799 1.00 98.25 187 LEU A N 1
ATOM 1560 C CA . LEU A 1 187 ? 9.499 9.324 -9.853 1.00 98.25 187 LEU A CA 1
ATOM 1561 C C . LEU A 1 187 ? 10.735 8.853 -9.075 1.00 98.25 187 LEU A C 1
ATOM 1563 O O . LEU A 1 187 ? 11.871 9.041 -9.514 1.00 98.25 187 LEU A O 1
ATOM 1567 N N . LYS A 1 188 ? 10.513 8.221 -7.919 1.00 98.38 188 LYS A N 1
ATOM 1568 C CA . LYS A 1 188 ? 11.565 7.640 -7.073 1.00 98.38 188 LYS A CA 1
ATOM 1569 C C . LYS A 1 188 ? 11.532 6.119 -7.199 1.00 98.38 188 LYS A C 1
ATOM 1571 O O . LYS A 1 188 ? 10.542 5.494 -6.848 1.00 98.38 188 LYS A O 1
ATOM 1576 N N . TYR A 1 189 ? 12.614 5.525 -7.691 1.00 98.44 189 TYR A N 1
ATOM 1577 C CA . TYR A 1 189 ? 12.773 4.070 -7.801 1.00 98.44 189 TYR A CA 1
ATOM 1578 C C . TYR A 1 189 ? 14.256 3.694 -7.888 1.00 98.44 189 TYR A C 1
ATOM 1580 O O . TYR A 1 189 ? 15.099 4.497 -8.321 1.00 98.44 189 TYR A O 1
ATOM 1588 N N . THR A 1 190 ? 14.575 2.470 -7.473 1.00 98.12 190 THR A N 1
ATOM 1589 C CA . THR A 1 190 ? 15.935 1.902 -7.477 1.00 98.12 190 THR A CA 1
ATOM 1590 C C . THR A 1 190 ? 15.988 0.648 -8.355 1.00 98.12 190 THR A C 1
ATOM 1592 O O . THR A 1 190 ? 14.995 0.306 -8.994 1.00 98.12 190 THR A O 1
ATOM 1595 N N . VAL A 1 191 ? 17.133 -0.048 -8.388 1.00 97.62 191 VAL A N 1
ATOM 1596 C CA . VAL A 1 191 ? 17.278 -1.346 -9.084 1.00 97.62 191 VAL A CA 1
ATOM 1597 C C . VAL A 1 191 ? 16.223 -2.374 -8.650 1.00 97.62 191 VAL A C 1
ATOM 1599 O O . VAL A 1 191 ? 15.756 -3.184 -9.446 1.00 97.62 191 VAL A O 1
ATOM 1602 N N . HIS A 1 192 ? 15.731 -2.246 -7.413 1.00 97.69 192 HIS A N 1
ATOM 1603 C CA . HIS A 1 192 ? 14.706 -3.117 -6.851 1.00 97.69 192 HIS A CA 1
ATOM 1604 C C . HIS A 1 192 ? 13.388 -3.127 -7.627 1.00 97.69 192 HIS A C 1
ATOM 1606 O O . HIS A 1 192 ? 12.674 -4.120 -7.534 1.00 97.69 192 HIS A O 1
ATOM 1612 N N . ALA A 1 193 ? 13.056 -2.087 -8.397 1.00 97.94 193 ALA A N 1
ATOM 1613 C CA . ALA A 1 193 ? 11.866 -2.119 -9.242 1.00 97.94 193 ALA A CA 1
ATOM 1614 C C . ALA A 1 193 ? 11.920 -3.285 -10.247 1.00 97.94 193 ALA A C 1
ATOM 1616 O O . ALA A 1 193 ? 10.998 -4.103 -10.285 1.00 97.94 193 ALA A O 1
ATOM 1617 N N . LEU A 1 194 ? 13.019 -3.413 -10.999 1.00 97.31 194 LEU A N 1
ATOM 1618 C CA . LEU A 1 194 ? 13.190 -4.485 -11.984 1.00 97.31 194 LEU A CA 1
ATOM 1619 C C . LEU A 1 194 ? 13.647 -5.794 -11.330 1.00 97.31 194 LEU A C 1
ATOM 1621 O O . LEU A 1 194 ? 13.165 -6.858 -11.727 1.00 97.31 194 LEU A O 1
ATOM 1625 N N . ASP A 1 195 ? 14.489 -5.747 -10.290 1.00 96.19 195 ASP A N 1
ATOM 1626 C CA . ASP A 1 195 ? 14.933 -6.968 -9.603 1.00 96.19 195 ASP A CA 1
ATOM 1627 C C . ASP A 1 195 ? 13.767 -7.690 -8.931 1.00 96.19 195 ASP A C 1
ATOM 1629 O O . ASP A 1 195 ? 13.661 -8.918 -8.990 1.00 96.19 195 ASP A O 1
ATOM 1633 N N . TRP A 1 196 ? 12.870 -6.947 -8.275 1.00 97.81 196 TRP A N 1
ATOM 1634 C CA . TRP A 1 196 ? 11.709 -7.547 -7.629 1.00 97.81 196 TRP A CA 1
ATOM 1635 C C . TRP A 1 196 ? 10.653 -7.946 -8.654 1.00 97.81 196 TRP A C 1
ATOM 1637 O O . TRP A 1 196 ? 10.119 -9.045 -8.531 1.00 97.81 196 TRP A O 1
ATOM 1647 N N . ALA A 1 197 ? 10.407 -7.158 -9.704 1.00 98.00 197 ALA A N 1
ATOM 1648 C CA . ALA A 1 197 ? 9.560 -7.616 -10.807 1.00 98.00 197 ALA A CA 1
ATOM 1649 C C . ALA A 1 197 ? 10.071 -8.954 -11.380 1.00 98.00 197 ALA A C 1
ATOM 1651 O O . ALA A 1 197 ? 9.299 -9.901 -11.534 1.00 98.00 197 ALA A O 1
ATOM 1652 N N . SER A 1 198 ? 11.387 -9.084 -11.568 1.00 97.38 198 SER A N 1
ATOM 1653 C CA . SER A 1 198 ? 12.021 -10.312 -12.055 1.00 97.38 198 SER A CA 1
ATOM 1654 C C . SER A 1 198 ? 11.884 -11.479 -11.073 1.00 97.38 198 SER A C 1
ATOM 1656 O O . SER A 1 198 ? 11.458 -12.572 -11.444 1.00 97.38 198 SER A O 1
ATOM 1658 N N . ARG A 1 199 ? 12.185 -11.252 -9.790 1.00 97.19 199 ARG A N 1
ATOM 1659 C CA . ARG A 1 199 ? 12.075 -12.259 -8.722 1.00 97.19 199 ARG A CA 1
ATOM 1660 C C . ARG A 1 199 ? 10.653 -12.803 -8.558 1.00 97.19 199 ARG A C 1
ATOM 1662 O O . ARG A 1 199 ? 10.483 -13.983 -8.244 1.00 97.19 199 ARG A O 1
ATOM 1669 N N . TYR A 1 200 ? 9.649 -11.942 -8.706 1.00 97.56 200 TYR A N 1
ATOM 1670 C CA . TYR A 1 200 ? 8.242 -12.267 -8.460 1.00 97.56 200 TYR A CA 1
ATOM 1671 C C . TYR A 1 200 ? 7.456 -12.592 -9.739 1.00 97.56 200 TYR A C 1
ATOM 1673 O O . TYR A 1 200 ? 6.245 -12.767 -9.665 1.00 97.56 200 TYR A O 1
ATOM 1681 N N . GLY A 1 201 ? 8.126 -12.744 -10.888 1.00 97.56 201 GLY A N 1
ATOM 1682 C CA . GLY A 1 201 ? 7.491 -13.260 -12.107 1.00 97.56 201 GLY A CA 1
ATOM 1683 C C . GLY A 1 201 ? 6.681 -12.225 -12.894 1.00 97.56 201 GLY A C 1
ATOM 1684 O O . GLY A 1 201 ? 5.840 -12.595 -13.709 1.00 97.56 201 GLY A O 1
ATOM 1685 N N . GLN A 1 202 ? 6.905 -10.932 -12.663 1.00 98.25 202 GLN A N 1
ATOM 1686 C CA . GLN A 1 202 ? 6.067 -9.846 -13.177 1.00 98.25 202 GLN A CA 1
ATOM 1687 C C . GLN A 1 202 ? 6.470 -9.425 -14.599 1.00 98.25 202 GLN A C 1
ATOM 1689 O O . GLN A 1 202 ? 6.915 -8.301 -14.829 1.00 98.25 202 GLN A O 1
ATOM 1694 N N . VAL A 1 203 ? 6.300 -10.320 -15.577 1.00 98.31 203 VAL A N 1
ATOM 1695 C CA . VAL A 1 203 ? 6.669 -10.068 -16.986 1.00 98.31 203 VAL A CA 1
ATOM 1696 C C . VAL A 1 203 ? 5.981 -8.820 -17.546 1.00 98.31 203 VAL A C 1
ATOM 1698 O O . VAL A 1 203 ? 6.629 -7.990 -18.174 1.00 98.31 203 VAL A O 1
ATOM 1701 N N . SER A 1 204 ? 4.689 -8.625 -17.269 1.00 98.50 204 SER A N 1
ATOM 1702 C CA . SER A 1 204 ? 3.952 -7.449 -17.752 1.00 98.50 204 SER A CA 1
ATOM 1703 C C . SER A 1 204 ? 4.478 -6.130 -17.171 1.00 98.50 204 SER A C 1
ATOM 1705 O O . SER A 1 204 ? 4.430 -5.106 -17.845 1.00 98.50 204 SER A O 1
ATOM 1707 N N . VAL A 1 205 ? 5.012 -6.142 -15.945 1.00 98.62 205 VAL A N 1
ATOM 1708 C CA . VAL A 1 205 ? 5.670 -4.968 -15.347 1.00 98.62 205 VAL A CA 1
ATOM 1709 C C . VAL A 1 205 ? 7.019 -4.705 -16.003 1.00 98.62 205 VAL A C 1
ATOM 1711 O O . VAL A 1 205 ? 7.334 -3.551 -16.272 1.00 98.62 205 VAL A O 1
ATOM 1714 N N . LEU A 1 206 ? 7.811 -5.746 -16.279 1.00 98.12 206 LEU A N 1
ATOM 1715 C CA . LEU A 1 206 ? 9.081 -5.601 -16.999 1.00 98.12 206 LEU A CA 1
ATOM 1716 C C . LEU A 1 206 ? 8.856 -5.002 -18.395 1.00 98.12 206 LEU A C 1
ATOM 1718 O O . LEU A 1 206 ? 9.549 -4.063 -18.788 1.00 98.12 206 LEU A O 1
ATOM 1722 N N . GLU A 1 207 ? 7.823 -5.471 -19.096 1.00 98.31 207 GLU A N 1
ATOM 1723 C CA . GLU A 1 207 ? 7.407 -4.913 -20.383 1.00 98.31 207 GLU A CA 1
ATOM 1724 C C . GLU A 1 207 ? 6.932 -3.458 -20.253 1.00 98.31 207 GLU A C 1
ATOM 1726 O O . GLU A 1 207 ? 7.305 -2.609 -21.065 1.00 98.31 207 GLU A O 1
ATOM 1731 N N . TRP A 1 208 ? 6.166 -3.131 -19.205 1.00 98.56 208 TRP A N 1
ATOM 1732 C CA . TRP A 1 208 ? 5.778 -1.746 -18.928 1.00 98.56 208 TRP A CA 1
ATOM 1733 C C . TRP A 1 208 ? 7.006 -0.861 -18.696 1.00 98.56 208 TRP A C 1
ATOM 1735 O O . TRP A 1 208 ? 7.107 0.192 -19.318 1.00 98.56 208 TRP A O 1
ATOM 1745 N N . TRP A 1 209 ? 7.975 -1.291 -17.876 1.00 98.19 209 TRP A N 1
ATOM 1746 C CA . TRP A 1 209 ? 9.211 -0.540 -17.636 1.00 98.19 209 TRP A CA 1
ATOM 1747 C C . TRP A 1 209 ? 9.969 -0.297 -18.938 1.00 98.19 209 TRP A C 1
ATOM 1749 O O . TRP A 1 209 ? 10.304 0.854 -19.226 1.00 98.19 209 TRP A O 1
ATOM 1759 N N . LYS A 1 210 ? 10.159 -1.335 -19.761 1.00 97.62 210 LYS A N 1
ATOM 1760 C CA . LYS A 1 210 ? 10.819 -1.239 -21.071 1.00 97.62 210 LYS A CA 1
ATOM 1761 C C . LYS A 1 210 ? 10.148 -0.215 -21.994 1.00 97.62 210 LYS A C 1
ATOM 1763 O O . LYS A 1 210 ? 10.844 0.555 -22.650 1.00 97.62 210 LYS A O 1
ATOM 1768 N N . ASN A 1 211 ? 8.817 -0.159 -21.998 1.00 97.38 211 ASN A N 1
ATOM 1769 C CA . ASN A 1 211 ? 8.041 0.752 -22.848 1.00 97.38 211 ASN A CA 1
ATOM 1770 C C . ASN A 1 211 ? 7.726 2.109 -22.190 1.00 97.38 211 ASN A C 1
ATOM 1772 O O . ASN A 1 211 ? 7.166 3.000 -22.828 1.00 97.38 211 ASN A O 1
ATOM 1776 N N . SER A 1 212 ? 8.075 2.298 -20.916 1.00 96.94 212 SER A N 1
ATOM 1777 C CA . SER A 1 212 ? 7.703 3.493 -20.151 1.00 96.94 212 SER A CA 1
ATOM 1778 C C . SER A 1 212 ? 8.452 4.757 -20.587 1.00 96.94 212 SER A C 1
ATOM 1780 O O . SER A 1 212 ? 7.955 5.860 -20.350 1.00 96.94 212 SER A O 1
ATOM 1782 N N . GLY A 1 213 ? 9.627 4.606 -21.208 1.00 95.75 213 GLY A N 1
ATOM 1783 C CA . GLY A 1 213 ? 10.578 5.692 -21.468 1.00 95.75 213 GLY A CA 1
ATOM 1784 C C . GLY A 1 213 ? 11.392 6.115 -20.236 1.00 95.75 213 GLY A C 1
ATOM 1785 O O . GLY A 1 213 ? 12.143 7.085 -20.305 1.00 95.75 213 GLY A O 1
ATOM 1786 N N . LEU A 1 214 ? 11.249 5.414 -19.106 1.00 96.50 214 LEU A N 1
ATOM 1787 C CA . LEU A 1 214 ? 12.034 5.640 -17.893 1.00 96.50 214 LEU A CA 1
ATOM 1788 C C . LEU A 1 214 ? 13.383 4.914 -17.969 1.00 96.50 214 LEU A C 1
ATOM 1790 O O . LEU A 1 214 ? 13.525 3.899 -18.648 1.00 96.50 214 LEU A O 1
ATOM 1794 N N . LEU A 1 215 ? 14.375 5.422 -17.234 1.00 96.44 215 LEU A N 1
ATOM 1795 C CA . LEU A 1 215 ? 15.673 4.763 -17.109 1.00 96.44 215 LEU A CA 1
ATOM 1796 C C . LEU A 1 215 ? 15.498 3.378 -16.475 1.00 96.44 215 LEU A C 1
ATOM 1798 O O . LEU A 1 215 ? 15.081 3.263 -15.324 1.00 96.44 215 LEU A O 1
ATOM 1802 N N . LEU A 1 216 ? 15.882 2.331 -17.198 1.00 96.38 216 LEU A N 1
ATOM 1803 C CA . LEU A 1 216 ? 15.889 0.974 -16.667 1.00 96.38 216 LEU A CA 1
ATOM 1804 C C . LEU A 1 216 ? 17.053 0.824 -15.683 1.00 96.38 216 LEU A C 1
ATOM 1806 O O . LEU A 1 216 ? 18.215 0.952 -16.059 1.00 96.38 216 LEU A O 1
ATOM 1810 N N . LYS A 1 217 ? 16.733 0.573 -14.412 1.00 96.19 217 LYS A N 1
ATOM 1811 C CA . LYS A 1 217 ? 17.710 0.302 -13.353 1.00 96.19 217 LYS A CA 1
ATOM 1812 C C . LYS A 1 217 ? 17.589 -1.163 -12.966 1.00 96.19 217 LYS A C 1
ATOM 1814 O O . LYS A 1 217 ? 16.556 -1.552 -12.432 1.00 96.19 217 LYS A O 1
ATOM 1819 N N . TYR A 1 218 ? 18.623 -1.943 -13.230 1.00 92.94 218 TYR A N 1
ATOM 1820 C CA . TYR A 1 218 ? 18.718 -3.349 -12.853 1.00 92.94 218 TYR A CA 1
ATOM 1821 C C . TYR A 1 218 ? 20.192 -3.731 -12.700 1.00 92.94 218 TYR A C 1
ATOM 1823 O O . TYR A 1 218 ? 21.072 -3.025 -13.197 1.00 92.94 218 TYR A O 1
ATOM 1831 N N . ASP A 1 219 ? 20.454 -4.832 -12.007 1.00 92.62 219 ASP A N 1
ATOM 1832 C CA . ASP A 1 219 ? 21.783 -5.427 -11.891 1.00 92.62 219 ASP A CA 1
ATOM 1833 C C . ASP A 1 219 ? 21.715 -6.960 -12.073 1.00 92.62 219 ASP A C 1
ATOM 1835 O O . ASP A 1 219 ? 20.684 -7.521 -12.462 1.00 92.62 219 ASP A O 1
ATOM 1839 N N . GLU A 1 220 ? 22.822 -7.664 -11.813 1.00 89.81 220 GLU A N 1
ATOM 1840 C CA . GLU A 1 220 ? 22.899 -9.128 -11.939 1.00 89.81 220 GLU A CA 1
ATOM 1841 C C . GLU A 1 220 ? 21.855 -9.879 -11.087 1.00 89.81 220 GLU A C 1
ATOM 1843 O O . GLU A 1 220 ? 21.502 -11.030 -11.387 1.00 89.81 220 GLU A O 1
ATOM 1848 N N . TYR A 1 221 ? 21.315 -9.245 -10.039 1.00 91.19 221 TYR A N 1
ATOM 1849 C CA . TYR A 1 221 ? 20.326 -9.853 -9.166 1.00 91.19 221 TYR A CA 1
ATOM 1850 C C . TYR A 1 221 ? 18.975 -10.050 -9.855 1.00 91.19 221 TYR A C 1
ATOM 1852 O O . TYR A 1 221 ? 18.267 -10.989 -9.484 1.00 91.19 221 TYR A O 1
ATOM 1860 N N . SER A 1 222 ? 18.630 -9.270 -10.883 1.00 90.50 222 SER A N 1
ATOM 1861 C CA . SER A 1 222 ? 17.412 -9.482 -11.679 1.00 90.50 222 SER A CA 1
ATOM 1862 C C . SER A 1 222 ? 17.341 -10.907 -12.251 1.00 90.50 222 SER A C 1
ATOM 1864 O O . SER A 1 222 ? 16.383 -11.643 -11.988 1.00 90.50 222 SER A O 1
ATOM 1866 N N . LEU A 1 223 ? 18.393 -11.349 -12.948 1.00 92.44 223 LEU A N 1
ATOM 1867 C CA . LEU A 1 223 ? 18.483 -12.697 -13.527 1.00 92.44 223 LEU A CA 1
ATOM 1868 C C . LEU A 1 223 ? 18.724 -13.777 -12.467 1.00 92.44 223 LEU A C 1
ATOM 1870 O O . LEU A 1 223 ? 18.118 -14.855 -12.522 1.00 92.44 223 LEU A O 1
ATOM 1874 N N . LYS A 1 224 ? 19.578 -13.494 -11.475 1.00 93.62 224 LYS A N 1
ATOM 1875 C CA . LYS A 1 224 ? 19.882 -14.431 -10.384 1.00 93.62 224 LYS A CA 1
ATOM 1876 C C . LYS A 1 224 ? 18.631 -14.782 -9.584 1.00 93.62 224 LYS A C 1
ATOM 1878 O O . LYS A 1 224 ? 18.390 -15.957 -9.307 1.00 93.62 224 LYS A O 1
ATOM 1883 N N . TRP A 1 225 ? 17.809 -13.792 -9.233 1.00 93.12 225 TRP A N 1
ATOM 1884 C CA . TRP A 1 225 ? 16.580 -14.032 -8.481 1.00 93.12 225 TRP A CA 1
ATOM 1885 C C . TRP A 1 225 ? 15.484 -14.671 -9.321 1.00 93.12 225 TRP A C 1
ATOM 1887 O O . TRP A 1 225 ? 14.801 -15.554 -8.803 1.00 93.12 225 TRP A O 1
ATOM 1897 N N . ALA A 1 226 ? 15.334 -14.282 -10.590 1.00 94.12 226 ALA A N 1
ATOM 1898 C CA . ALA A 1 226 ? 14.422 -14.961 -11.508 1.00 94.12 226 ALA A CA 1
ATOM 1899 C C . ALA A 1 226 ? 14.761 -16.459 -11.611 1.00 94.12 226 ALA A C 1
ATOM 1901 O O . ALA A 1 226 ? 13.881 -17.303 -11.444 1.00 94.12 226 ALA A O 1
ATOM 1902 N N . SER A 1 227 ? 16.048 -16.793 -11.755 1.00 94.88 227 SER A N 1
ATOM 1903 C CA . SER A 1 227 ? 16.534 -18.180 -11.774 1.00 94.88 227 SER A CA 1
ATOM 1904 C C . SER A 1 227 ? 16.266 -18.899 -10.451 1.00 94.88 227 SER A C 1
ATOM 1906 O O . SER A 1 227 ? 15.649 -19.962 -10.434 1.00 94.88 227 SER A O 1
ATOM 1908 N N . ALA A 1 228 ? 16.643 -18.292 -9.319 1.00 95.81 228 ALA A N 1
ATOM 1909 C CA . ALA A 1 228 ? 16.446 -18.876 -7.989 1.00 95.81 228 ALA A CA 1
ATOM 1910 C C . ALA A 1 228 ? 14.964 -19.087 -7.622 1.00 95.81 228 ALA A C 1
ATOM 1912 O O . ALA A 1 228 ? 14.650 -19.920 -6.773 1.00 95.81 228 ALA A O 1
ATOM 1913 N N . LYS A 1 229 ? 14.046 -18.329 -8.234 1.00 96.00 229 LYS A N 1
ATOM 1914 C CA . LYS A 1 229 ? 12.592 -18.466 -8.065 1.00 96.00 229 LYS A CA 1
ATOM 1915 C C . LYS A 1 229 ? 11.909 -19.223 -9.204 1.00 96.00 229 LYS A C 1
ATOM 1917 O O . LYS A 1 229 ? 10.687 -19.299 -9.202 1.00 96.00 229 LYS A O 1
ATOM 1922 N N . SER A 1 230 ? 12.678 -19.818 -10.122 1.00 96.00 230 SER A N 1
ATOM 1923 C CA . SER A 1 230 ? 12.163 -20.586 -11.267 1.00 96.00 230 SER A CA 1
ATOM 1924 C C . SER A 1 230 ? 11.179 -19.794 -12.140 1.00 96.00 230 SER A C 1
ATOM 1926 O O . SER A 1 230 ? 10.218 -20.342 -12.674 1.00 96.00 230 SER A O 1
ATOM 1928 N N . GLN A 1 231 ? 11.420 -18.491 -12.298 1.00 96.94 231 GLN A N 1
ATOM 1929 C CA . GLN A 1 231 ? 10.593 -17.593 -13.105 1.00 96.94 231 GLN A CA 1
ATOM 1930 C C . GLN A 1 231 ? 10.959 -17.724 -14.590 1.00 96.94 231 GLN A C 1
ATOM 1932 O O . GLN A 1 231 ? 11.580 -16.835 -15.171 1.00 96.94 231 GLN A O 1
ATOM 1937 N N . VAL A 1 232 ? 10.597 -18.851 -15.211 1.00 96.69 232 VAL A N 1
ATOM 1938 C CA . VAL A 1 232 ? 10.977 -19.186 -16.600 1.00 96.69 232 VAL A CA 1
ATOM 1939 C C . VAL A 1 232 ? 10.558 -18.092 -17.586 1.00 96.69 232 VAL A C 1
ATOM 1941 O O . VAL A 1 232 ? 11.384 -17.631 -18.367 1.00 96.69 232 VAL A O 1
ATOM 1944 N N . ALA A 1 233 ? 9.322 -17.598 -17.481 1.00 97.62 233 ALA A N 1
ATOM 1945 C CA . ALA A 1 233 ? 8.814 -16.544 -18.360 1.00 97.62 233 ALA A CA 1
ATOM 1946 C C . ALA A 1 233 ? 9.601 -15.224 -18.236 1.00 97.62 233 ALA A C 1
ATOM 1948 O O . ALA A 1 233 ? 9.780 -14.511 -19.219 1.00 97.62 233 ALA A O 1
ATOM 1949 N N . VAL A 1 234 ? 10.117 -14.903 -17.043 1.00 97.50 234 VAL A N 1
ATOM 1950 C CA . VAL A 1 234 ? 10.982 -13.731 -16.838 1.00 97.50 234 VAL A CA 1
ATOM 1951 C C . VAL A 1 234 ? 12.346 -13.941 -17.489 1.00 97.50 234 VAL A C 1
ATOM 1953 O O . VAL A 1 234 ? 12.865 -13.019 -18.109 1.00 97.50 234 VAL A O 1
ATOM 1956 N N . LEU A 1 235 ? 12.934 -15.134 -17.378 1.00 96.50 235 LEU A N 1
ATOM 1957 C CA . LEU A 1 235 ? 14.218 -15.440 -18.020 1.00 96.50 235 LEU A CA 1
ATOM 1958 C C . LEU A 1 235 ? 14.110 -15.391 -19.550 1.00 96.50 235 LEU A C 1
ATOM 1960 O O . LEU A 1 235 ? 14.989 -14.843 -20.213 1.00 96.50 235 LEU A O 1
ATOM 1964 N N . GLU A 1 236 ? 13.018 -15.917 -20.107 1.00 96.88 236 GLU A N 1
ATOM 1965 C CA . GLU A 1 236 ? 12.705 -15.792 -21.533 1.00 96.88 236 GLU A CA 1
ATOM 1966 C C . GLU A 1 236 ? 12.498 -14.332 -21.936 1.00 96.88 236 GLU A C 1
ATOM 1968 O O . GLU A 1 236 ? 13.031 -13.901 -22.959 1.00 96.88 236 GLU A O 1
ATOM 1973 N N . TRP A 1 237 ? 11.785 -13.552 -21.116 1.00 97.56 237 TRP A N 1
ATOM 1974 C CA . TRP A 1 237 ? 11.618 -12.121 -21.346 1.00 97.56 237 TRP A CA 1
ATOM 1975 C C . TRP A 1 237 ? 12.969 -11.405 -21.379 1.00 97.56 237 TRP A C 1
ATOM 1977 O O . TRP A 1 237 ? 13.247 -10.721 -22.357 1.00 97.56 237 TRP A O 1
ATOM 1987 N N . TRP A 1 238 ? 13.849 -11.620 -20.393 1.00 95.31 238 TRP A N 1
ATOM 1988 C CA . TRP A 1 238 ? 15.186 -11.015 -20.374 1.00 95.31 238 TRP A CA 1
ATOM 1989 C C . TRP A 1 238 ? 15.997 -11.393 -21.613 1.00 95.31 238 TRP A C 1
ATOM 1991 O O . TRP A 1 238 ? 16.536 -10.508 -22.275 1.00 95.31 238 TRP A O 1
ATOM 2001 N N . LYS A 1 239 ? 16.000 -12.677 -21.993 1.00 94.88 239 LYS A N 1
ATOM 2002 C CA . LYS A 1 239 ? 16.690 -13.173 -23.194 1.00 94.88 239 LYS A CA 1
ATOM 2003 C C . LYS A 1 239 ? 16.199 -12.495 -24.476 1.00 94.88 239 LYS A C 1
ATOM 2005 O O . LYS A 1 239 ? 16.997 -12.217 -25.366 1.00 94.88 239 LYS A O 1
ATOM 2010 N N . ASN A 1 240 ? 14.899 -12.232 -24.569 1.00 96.06 240 ASN A N 1
ATOM 2011 C CA . ASN A 1 240 ? 14.271 -11.632 -25.747 1.00 96.06 240 ASN A CA 1
ATOM 2012 C C . ASN A 1 240 ? 14.165 -10.099 -25.659 1.00 96.06 240 ASN A C 1
ATOM 2014 O O . ASN A 1 240 ? 13.762 -9.449 -26.623 1.00 96.06 240 ASN A O 1
ATOM 2018 N N . SER A 1 241 ? 14.510 -9.503 -24.514 1.00 91.31 241 SER A N 1
ATOM 2019 C CA . SER A 1 241 ? 14.303 -8.077 -24.253 1.00 91.31 241 SER A CA 1
ATOM 2020 C C . SER A 1 241 ? 15.227 -7.180 -25.078 1.00 91.31 241 SER A C 1
ATOM 2022 O O . SER A 1 241 ? 14.858 -6.033 -25.337 1.00 91.31 241 SER A O 1
ATOM 2024 N N . GLY A 1 242 ? 16.386 -7.695 -25.506 1.00 87.88 242 GLY A N 1
ATOM 2025 C CA . GLY A 1 242 ? 17.451 -6.911 -26.138 1.00 87.88 242 GLY A CA 1
ATOM 2026 C C . GLY A 1 242 ? 18.221 -6.019 -25.157 1.00 87.88 242 GLY A C 1
ATOM 2027 O O . GLY A 1 242 ? 18.998 -5.175 -25.597 1.00 87.88 242 GLY A O 1
ATOM 2028 N N . LEU A 1 243 ? 17.985 -6.178 -23.851 1.00 86.81 243 LEU A N 1
ATOM 2029 C CA . LEU A 1 243 ? 18.747 -5.519 -22.796 1.00 86.81 243 LEU A CA 1
ATOM 2030 C C . LEU A 1 243 ? 20.086 -6.250 -22.580 1.00 86.81 243 LEU A C 1
ATOM 2032 O O . LEU A 1 243 ? 20.115 -7.476 -22.720 1.00 86.81 243 LEU A O 1
ATOM 2036 N N . PRO A 1 244 ? 21.179 -5.516 -22.292 1.00 70.81 244 PRO A N 1
ATOM 2037 C CA . PRO A 1 244 ? 22.476 -6.109 -21.975 1.00 70.81 244 PRO A CA 1
ATOM 2038 C C . PRO A 1 244 ? 22.444 -6.917 -20.677 1.00 70.81 244 PRO A C 1
ATOM 2040 O O . PRO A 1 244 ? 21.653 -6.551 -19.769 1.00 70.81 244 PRO A O 1
#

Mean predicted aligned error: 8.39 Å

Radius of gyration: 22.6 Å; Cα contacts (8 Å, |Δi|>4): 365; chains: 1; bounding box: 46×48×66 Å

InterPro domains:
  IPR036770 Ankyrin repeat-con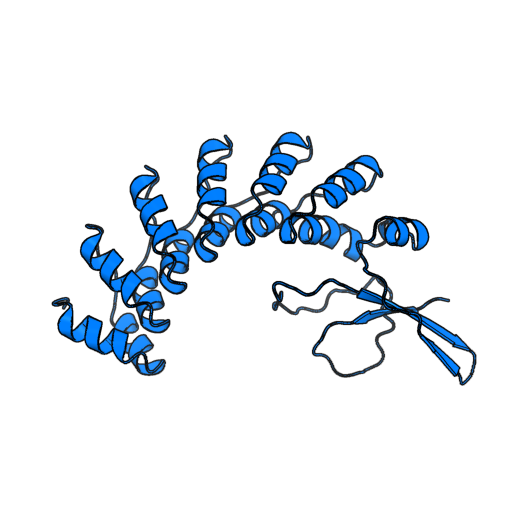taining domain superfamily [G3DSA:1.25.40.20] (80-241)
  IPR036770 Ankyrin repeat-containing domain superfamily [SSF48403] (80-208)
  IPR052050 Secreted Effector and Ankyrin Repeat [PTHR46586] (80-239)

Secondary structure (DSSP, 8-state):
-PEEEE--SS---------GGG---------TT---EEEEEEEETTEEEEPPPEETT-HHHHHHTTGGG-HHHHHHHHHHHHHTT-HHHHHHHHHTT------THHHHHHHHHT-HHHHHHHHHS-SPP---THHHHHHHHTT-HHHHHHHHHSSS-----THHHHHHHHHT-HHHHHHHHHS-S-----THHHHHHHHTT-HHHHHHHHHTTSPP---HHHHHHHHHTT-HHHHHHHHHH---

Nearest PDB structures (foldseek):
  6mok-assembly1_A-2  TM=6.675E-01  e=2.738E-04  synthetic construct
  7dnf-assembly2_F  TM=7.025E-01  e=3.213E-03  synthetic construct
  8wpm-assembly1_B  TM=5.431E-01  e=3.007E-01  Homo sapiens
  7b1g-assembly1_A  TM=5.370E-01  e=4.643E-01  Danio rerio
  4q66-assembly1_B  TM=2.425E-01  e=6.001E+00  Saccharomyces cerevisiae S288C

Solvent-accessible surface area (backbone atoms only — not comparable to full-atom values): 13823 Å² total; per-residue (Å²): 132,81,46,48,41,74,73,64,92,90,66,80,97,62,94,64,82,42,57,72,87,66,86,80,71,95,70,97,69,86,63,97,74,74,78,58,32,31,30,51,38,44,77,54,91,98,43,78,47,74,52,70,81,40,56,60,85,38,70,69,50,29,63,75,69,49,42,78,80,33,66,59,49,54,68,45,47,53,36,53,26,22,47,69,50,34,52,69,57,50,54,50,40,65,74,65,73,51,89,81,73,70,47,49,53,34,51,22,32,9,20,40,63,48,23,51,68,38,51,53,45,54,74,70,62,82,60,77,85,43,72,60,33,60,24,51,18,34,8,25,43,56,48,21,50,71,29,53,53,45,52,75,70,65,80,60,86,90,45,63,53,39,54,19,49,17,32,10,24,34,68,52,24,54,70,32,52,51,45,51,74,69,63,80,59,88,89,45,64,53,40,52,24,45,23,32,8,24,38,60,49,22,49,71,37,53,53,46,49,72,72,62,80,57,87,86,43,65,60,74,56,21,60,52,35,9,58,78,58,67,22,59,68,29,53,53,45,51,72,69,63,78,64,134

Sequence (244 aa):
MYIIYSDGKDACYNEMLINIDNAYEHYYSYSRNDRCYFRIVIKLNDKVILSHRYYIYNTKIIKKCKLYNNYCFIYNFIGHASRNGDINLLEWGKNSGLPLKNNEYALYLASENGHVDVLEWWKNSGLELKYNEVAIDCASENGQVAVLEWWKHSGFKLEYSSLALNWASKYGHINVLEWWKNSGLQLKYTVHALDWASRYGQVSVLEWWKNSGLLLKYDEYSLKWASAKSQVAVLEWWKNSGLP

Foldseek 3Di:
DKQKDKDDPDDDDDDDSPPVAPPPDDDPDPDLDDQIWIWIWDDDPVDIDIDDTDRCLDPVCCVVVVVLVRPNCLVCQLLVCLLVLNVVSVVCCLVVPRPNDDDQNNLLSNLLNQNLVSVVCVLVVPHDDDHAQSSQLSNLLNLRLVSNVCVLVVPDDNHHAQSSLLNNLLNQNLVSVVCVLPVPDDNHHAQSSLLSNLLNLNLVSVVCCLVVPDDNHHDPSSLVNNVVNVSVVSNVCVVVVPDD